Protein AF-A0A367ILS9-F1 (afdb_monomer_lite)

Organism: Rhizopus azygosporus (NCBI:txid86630)

InterPro domains:
  IPR006594 LIS1 homology motif [PF08513] (44-67)
  IPR006594 LIS1 homology motif [PS50896] (44-73)
  IPR006594 LIS1 homology motif [SM00667] (41-73)
  IPR006595 CTLH, C-terminal LisH motif [PS50897] (87-145)
  IPR024964 CTLH/CRA C-terminal to LisH motif domain [PF10607] (88-177)
  IPR050618 Ubiquitination and Signaling Pathway Regulator [PTHR12864] (4-155)

Radius of gyration: 37.74 Å; chains: 1; bounding box: 87×68×104 Å

pLDDT: mean 70.71, std 21.6, range [27.19, 96.25]

Sequence (226 aa):
ITTNFGHEPFMFDIEQYIKDQKVLSIQQMTSRQSIDRTPYTEYDLNQLVLSYLIHHGYTKTAFAFVKNTKSISDTDQEDTVTVRGTGMEQRTAIRSAIIRGDIDDAIRLIQQHFPKLLDQGERGKSVQLMLKCGKFVEMMREYCEHTHKKNGKSPFECNEFGELPKPSKQKRRLSYAEIASSINQKKDVNLEGSKHTKHEHSETQAHMMDIDEKSEKDVSAESLER

Secondary structure (DSSP, 8-state):
----SSSS-----HHHHHHHHHHHHHHHHHHHT--------HHHHHHHHHHHHHHTT-HHHHHHHHHHHHTT----SHHHHHHHHSSHHHHHHHHHHHHHT-HHHHHHHHHHH-HHHHHSHHHHHHHHHHHHHHHHHHHHHHHHHHHHHH-SS-SS----S----------PPPPHHHHHHHHHHTTS-------------------PPP----------------

Structure (mmCIF, N/CA/C/O backbone):
data_AF-A0A367ILS9-F1
#
_entry.id   AF-A0A367ILS9-F1
#
loop_
_atom_site.group_PDB
_atom_site.id
_atom_site.type_symbol
_atom_site.label_atom_id
_atom_site.label_alt_id
_atom_site.label_comp_id
_atom_site.label_asym_id
_atom_site.label_entity_id
_atom_site.label_seq_id
_atom_site.pdbx_PDB_ins_code
_atom_site.Cartn_x
_atom_site.Cartn_y
_atom_site.Cartn_z
_atom_site.occupancy
_atom_site.B_iso_or_equiv
_atom_site.auth_seq_id
_atom_site.auth_comp_id
_atom_site.auth_asym_id
_atom_site.auth_atom_id
_atom_site.pdbx_PDB_model_num
ATOM 1 N N . ILE A 1 1 ? 29.229 15.242 -72.464 1.00 54.22 1 ILE A N 1
ATOM 2 C CA . ILE A 1 1 ? 27.988 15.655 -71.766 1.00 54.22 1 ILE A CA 1
ATOM 3 C C . ILE A 1 1 ? 27.144 16.395 -72.789 1.00 54.22 1 ILE A C 1
ATOM 5 O O . ILE A 1 1 ? 27.566 17.447 -73.250 1.00 54.22 1 ILE A O 1
ATOM 9 N N . THR A 1 2 ? 26.044 15.799 -73.236 1.00 68.31 2 THR A N 1
ATOM 10 C CA . THR A 1 2 ? 25.084 16.424 -74.156 1.00 68.31 2 THR A CA 1
ATOM 11 C C . THR A 1 2 ? 23.936 16.978 -73.321 1.00 68.31 2 THR A C 1
ATOM 13 O O . THR A 1 2 ? 23.261 16.214 -72.636 1.00 68.31 2 THR A O 1
ATOM 16 N N . THR A 1 3 ? 23.741 18.294 -73.335 1.00 65.12 3 THR A N 1
ATOM 17 C CA . THR A 1 3 ? 22.713 18.965 -72.527 1.00 65.12 3 THR A CA 1
ATOM 18 C C . THR A 1 3 ? 21.577 19.420 -73.439 1.00 65.12 3 THR A C 1
ATOM 20 O O . THR A 1 3 ? 21.813 20.153 -74.398 1.00 65.12 3 THR A O 1
ATOM 23 N N . ASN A 1 4 ? 20.348 18.983 -73.158 1.00 72.88 4 ASN A N 1
ATOM 24 C CA . ASN A 1 4 ? 19.156 19.404 -73.894 1.00 72.88 4 ASN A CA 1
ATOM 25 C C . ASN A 1 4 ? 18.721 20.812 -73.428 1.00 72.88 4 ASN A C 1
ATOM 27 O O . ASN A 1 4 ? 18.192 20.957 -72.329 1.00 72.88 4 ASN A O 1
ATOM 31 N N . PHE A 1 5 ? 18.937 21.842 -74.258 1.00 76.00 5 PHE A N 1
ATOM 32 C CA . PHE A 1 5 ? 18.489 23.233 -74.033 1.00 76.00 5 PHE A CA 1
ATOM 33 C C . PHE A 1 5 ? 17.092 23.518 -74.624 1.00 76.00 5 PHE A C 1
ATOM 35 O O . PHE A 1 5 ? 16.811 24.629 -75.070 1.00 76.00 5 PHE A O 1
ATOM 42 N N . GLY A 1 6 ? 16.213 22.513 -74.658 1.00 71.44 6 GLY A N 1
ATOM 43 C CA . GLY A 1 6 ? 14.855 22.643 -75.199 1.00 71.44 6 GLY A CA 1
ATOM 44 C C . GLY A 1 6 ? 14.727 22.304 -76.687 1.00 71.44 6 GLY A C 1
ATOM 45 O O . GLY A 1 6 ? 13.754 22.713 -77.314 1.00 71.44 6 GLY A O 1
ATOM 46 N N . HIS A 1 7 ? 15.684 21.560 -77.256 1.00 75.62 7 HIS A N 1
ATOM 47 C CA . HIS A 1 7 ? 15.545 20.992 -78.604 1.00 75.62 7 HIS A CA 1
ATOM 48 C C . HIS A 1 7 ? 14.626 19.763 -78.631 1.00 75.62 7 HIS A C 1
ATOM 50 O O . HIS A 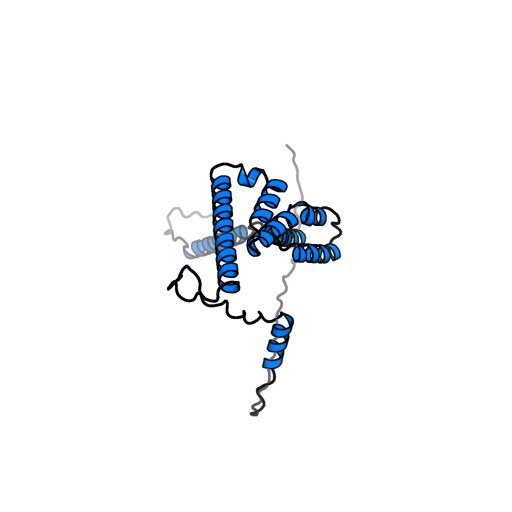1 7 ? 13.967 19.529 -79.640 1.00 75.62 7 HIS A O 1
ATOM 56 N N . GLU A 1 8 ? 14.534 19.020 -77.527 1.00 76.19 8 GLU A N 1
ATOM 57 C CA . GLU A 1 8 ? 13.576 17.924 -77.356 1.00 76.19 8 GLU A CA 1
ATOM 58 C C . GLU A 1 8 ? 12.610 18.232 -76.203 1.00 76.19 8 GLU A C 1
ATOM 60 O O . GLU A 1 8 ? 13.037 18.834 -75.206 1.00 76.19 8 GLU A O 1
ATOM 65 N N . PRO A 1 9 ? 11.325 17.835 -76.306 1.00 78.69 9 PRO A N 1
ATOM 66 C CA . PRO A 1 9 ? 10.338 18.092 -75.266 1.00 78.69 9 PRO A CA 1
ATOM 67 C C . PRO A 1 9 ? 10.754 17.423 -73.954 1.00 78.69 9 PRO A C 1
ATOM 69 O O . PRO A 1 9 ? 11.074 16.237 -73.910 1.00 78.69 9 PRO A O 1
ATOM 72 N N . PHE A 1 10 ? 10.736 18.193 -72.867 1.00 79.12 10 PHE A N 1
ATOM 73 C CA . PHE A 1 10 ? 11.013 17.667 -71.537 1.00 79.12 10 PHE A CA 1
ATOM 74 C C . PHE A 1 10 ? 9.899 16.703 -71.115 1.00 79.12 10 PHE A C 1
ATOM 76 O O . PHE A 1 10 ? 8.740 17.098 -70.990 1.00 79.12 10 PHE A O 1
ATOM 83 N N . MET A 1 11 ? 10.268 15.449 -70.863 1.00 81.25 11 MET A N 1
ATOM 84 C CA . MET A 1 11 ? 9.386 14.438 -70.293 1.00 81.25 11 MET A CA 1
ATOM 85 C C . MET A 1 11 ? 9.940 14.026 -68.933 1.00 81.25 11 MET A C 1
ATOM 87 O O . MET A 1 11 ? 11.029 13.464 -68.840 1.00 81.25 11 MET A O 1
ATOM 91 N N . PHE A 1 12 ? 9.200 14.343 -67.873 1.00 82.88 12 PHE A N 1
ATOM 92 C CA . PHE A 1 12 ? 9.571 13.945 -66.521 1.00 82.88 12 PHE A CA 1
ATOM 93 C C . PHE A 1 12 ? 9.228 12.471 -66.300 1.00 82.88 12 PHE A C 1
ATOM 95 O O . PHE A 1 12 ? 8.087 12.062 -66.521 1.00 82.88 12 PHE A O 1
ATOM 102 N N . ASP A 1 13 ? 10.199 11.689 -65.832 1.00 86.81 13 ASP A N 1
ATOM 103 C CA . ASP A 1 13 ? 9.980 10.291 -65.472 1.00 86.81 13 ASP A CA 1
ATOM 104 C C . ASP A 1 13 ? 9.295 10.199 -64.098 1.00 86.81 13 ASP A C 1
ATOM 106 O O . ASP A 1 13 ? 9.921 10.081 -63.039 1.00 86.81 13 ASP A O 1
ATOM 110 N N . ILE A 1 14 ? 7.965 10.305 -64.127 1.00 91.69 14 ILE A N 1
ATOM 111 C CA . ILE A 1 14 ? 7.112 10.204 -62.938 1.00 91.69 14 ILE A CA 1
ATOM 112 C C . ILE A 1 14 ? 7.263 8.820 -62.290 1.00 91.69 14 ILE A C 1
ATOM 114 O O . ILE A 1 14 ? 7.216 8.708 -61.064 1.00 91.69 14 ILE A O 1
ATOM 118 N N . GLU A 1 15 ? 7.458 7.765 -63.085 1.00 92.25 15 GLU A N 1
ATOM 119 C CA . GLU A 1 15 ? 7.567 6.399 -62.572 1.00 92.25 15 GLU A CA 1
ATOM 120 C C . GLU A 1 15 ? 8.836 6.221 -61.743 1.00 92.25 15 GLU A C 1
ATOM 122 O O . GLU A 1 15 ? 8.777 5.657 -60.644 1.00 92.25 15 GLU A O 1
ATOM 127 N N . GLN A 1 16 ? 9.963 6.738 -62.236 1.00 92.00 16 GLN A N 1
ATOM 128 C CA . GLN A 1 16 ? 11.227 6.728 -61.508 1.00 92.00 16 GLN A CA 1
ATOM 129 C C . GLN A 1 16 ? 11.139 7.573 -60.235 1.00 92.00 16 GLN A C 1
ATOM 131 O O . GLN A 1 16 ? 11.496 7.095 -59.160 1.00 92.00 16 GLN A O 1
ATOM 136 N N . TYR A 1 17 ? 10.551 8.771 -60.313 1.00 94.56 17 TYR A N 1
ATOM 137 C CA . TYR A 1 17 ? 10.350 9.615 -59.134 1.00 94.56 17 TYR A CA 1
ATOM 138 C C . TYR A 1 17 ? 9.517 8.916 -58.049 1.00 94.56 17 TYR A C 1
ATOM 140 O O . TYR A 1 17 ? 9.879 8.942 -56.874 1.00 94.56 17 TYR A O 1
ATOM 148 N N . ILE A 1 18 ? 8.426 8.234 -58.418 1.00 94.81 18 ILE A N 1
ATOM 149 C CA . ILE A 1 18 ? 7.595 7.487 -57.461 1.00 94.81 18 ILE A CA 1
ATOM 150 C C . ILE A 1 18 ? 8.376 6.324 -56.837 1.00 94.81 18 ILE A C 1
ATOM 152 O O . ILE A 1 18 ? 8.231 6.071 -55.638 1.00 94.81 18 ILE A O 1
ATOM 156 N N . LYS A 1 19 ? 9.187 5.602 -57.623 1.00 94.31 19 LYS A N 1
ATOM 157 C CA . LYS A 1 19 ? 10.042 4.519 -57.107 1.00 94.31 19 LYS A CA 1
ATOM 158 C C . LYS A 1 19 ? 11.034 5.061 -56.080 1.00 94.31 19 LYS A C 1
ATOM 160 O O . LYS A 1 19 ? 11.093 4.534 -54.970 1.00 94.31 19 LYS A O 1
ATOM 165 N N . ASP A 1 20 ? 11.709 6.158 -56.401 1.00 93.75 20 ASP A N 1
ATOM 166 C CA . ASP A 1 20 ? 12.689 6.784 -55.515 1.00 93.75 20 ASP A CA 1
ATOM 167 C C . ASP A 1 20 ? 12.025 7.310 -54.231 1.00 93.75 20 ASP A C 1
ATOM 169 O O . ASP A 1 20 ? 12.498 7.040 -53.127 1.00 93.75 20 ASP A O 1
ATOM 173 N N . GLN A 1 21 ? 10.860 7.966 -54.337 1.00 92.81 21 GLN A N 1
ATOM 174 C CA . GLN A 1 21 ? 10.099 8.429 -53.166 1.00 92.81 21 GLN A CA 1
ATOM 175 C C . GLN A 1 21 ? 9.628 7.276 -52.265 1.00 92.81 21 GLN A C 1
ATOM 177 O O . GLN A 1 21 ? 9.621 7.411 -51.037 1.00 92.81 21 GLN A O 1
ATOM 182 N N . LYS A 1 22 ? 9.264 6.123 -52.843 1.00 93.06 22 LYS A N 1
ATOM 183 C CA . LYS A 1 22 ? 8.916 4.918 -52.072 1.00 93.06 22 LYS A CA 1
ATOM 184 C C . LYS A 1 22 ? 10.125 4.356 -51.330 1.00 93.06 22 LYS A C 1
ATOM 186 O O . LYS A 1 22 ? 9.995 4.042 -50.150 1.00 93.06 22 LYS A O 1
ATOM 191 N N . VAL A 1 23 ? 11.284 4.264 -51.986 1.00 93.12 23 VAL A N 1
ATOM 192 C CA . VAL A 1 23 ? 12.531 3.796 -51.356 1.00 93.12 23 VAL A CA 1
ATOM 193 C C . VAL A 1 23 ? 12.915 4.706 -50.192 1.00 93.12 23 VAL A C 1
ATOM 195 O O . VAL A 1 23 ? 13.149 4.214 -49.090 1.00 93.12 23 VAL A O 1
ATOM 198 N N . LEU A 1 24 ? 12.879 6.025 -50.396 1.00 91.88 24 LEU A N 1
ATOM 199 C CA . LEU A 1 24 ? 13.156 7.004 -49.341 1.00 91.88 24 LEU A CA 1
ATOM 200 C C . LEU A 1 24 ? 12.172 6.882 -48.171 1.00 91.88 24 LEU A C 1
ATOM 202 O O . LEU A 1 24 ? 12.585 6.906 -47.013 1.00 91.88 24 LEU A O 1
ATOM 206 N N . SER A 1 25 ? 10.882 6.691 -48.459 1.00 85.94 25 SER A N 1
ATOM 207 C CA . SER A 1 25 ? 9.857 6.505 -47.425 1.00 85.94 25 SER A CA 1
ATOM 208 C C . SER A 1 25 ? 10.085 5.225 -46.620 1.00 85.94 25 SER A C 1
ATOM 210 O O . SER A 1 25 ? 10.020 5.254 -45.393 1.00 85.94 25 SER A O 1
ATOM 212 N N . ILE A 1 26 ? 10.396 4.107 -47.285 1.00 87.19 26 ILE A N 1
ATOM 213 C CA . ILE A 1 26 ? 10.716 2.834 -46.623 1.00 87.19 26 ILE A CA 1
ATOM 214 C C . ILE A 1 26 ? 11.977 2.989 -45.767 1.00 87.19 26 ILE A C 1
ATOM 216 O O . ILE A 1 26 ? 11.976 2.598 -44.604 1.00 87.19 26 ILE A O 1
ATOM 220 N N . GLN A 1 27 ? 13.025 3.623 -46.292 1.00 87.62 27 GLN A N 1
ATOM 221 C CA . GLN A 1 27 ? 14.269 3.863 -45.562 1.00 87.62 27 GLN A CA 1
ATOM 222 C C . GLN A 1 27 ? 14.052 4.742 -44.321 1.00 87.62 27 GLN A C 1
ATOM 224 O O . GLN A 1 27 ? 14.615 4.457 -43.266 1.00 87.62 27 GLN A O 1
ATOM 229 N N . GLN A 1 28 ? 13.204 5.772 -44.415 1.00 84.12 28 GLN A N 1
ATOM 230 C CA . GLN A 1 28 ? 12.814 6.612 -43.277 1.00 84.12 28 GLN A CA 1
ATOM 231 C C . GLN A 1 28 ? 11.967 5.863 -42.241 1.00 84.12 28 GLN A C 1
ATOM 233 O O . GLN A 1 28 ? 12.096 6.115 -41.043 1.00 84.12 28 GLN A O 1
ATOM 238 N N . MET A 1 29 ? 11.093 4.950 -42.672 1.00 77.50 29 MET A N 1
ATOM 239 C CA . MET A 1 29 ? 10.325 4.107 -41.752 1.00 77.50 29 MET A CA 1
ATOM 240 C C . MET A 1 29 ? 11.239 3.124 -41.019 1.00 77.50 29 MET A C 1
ATOM 242 O O . MET A 1 29 ? 11.143 3.008 -39.799 1.00 77.50 29 MET A O 1
ATOM 246 N N . THR A 1 30 ? 12.162 2.475 -41.730 1.00 76.75 30 THR A N 1
ATOM 247 C CA . THR A 1 30 ? 13.114 1.521 -41.144 1.00 76.75 30 THR A CA 1
ATOM 248 C C . THR A 1 30 ? 14.115 2.211 -40.216 1.00 76.75 30 THR A C 1
ATOM 250 O O . THR A 1 30 ? 14.401 1.693 -39.141 1.00 76.75 30 THR A O 1
ATOM 253 N N . SER A 1 31 ? 14.600 3.410 -40.557 1.00 72.38 31 SER A N 1
ATOM 254 C CA . SER A 1 31 ? 15.520 4.160 -39.687 1.00 72.38 31 SER A CA 1
ATOM 255 C C . SER A 1 31 ? 14.852 4.678 -38.411 1.00 72.38 31 SER A C 1
ATOM 257 O O . SER A 1 31 ? 15.502 4.787 -37.376 1.00 72.38 31 SER A O 1
ATOM 259 N N . ARG A 1 32 ? 13.541 4.949 -38.444 1.00 62.31 32 ARG A N 1
ATOM 260 C CA . ARG A 1 32 ? 12.757 5.340 -37.261 1.00 62.31 32 ARG A CA 1
ATOM 261 C C . ARG A 1 32 ? 12.371 4.173 -36.354 1.00 62.31 32 ARG A C 1
ATOM 263 O O . ARG A 1 32 ? 11.931 4.414 -35.233 1.00 62.31 32 ARG A O 1
ATOM 270 N N . GLN A 1 33 ? 12.512 2.924 -36.805 1.00 57.94 33 GLN A N 1
ATOM 271 C CA . GLN A 1 33 ? 12.154 1.749 -36.003 1.00 57.94 33 GLN A CA 1
ATOM 272 C C . GLN A 1 33 ? 13.162 1.416 -34.896 1.00 57.94 33 GLN A C 1
ATOM 274 O O . GLN A 1 33 ? 12.850 0.592 -34.038 1.00 57.94 33 GLN A O 1
ATOM 279 N N . SER A 1 34 ? 14.292 2.120 -34.809 1.00 55.56 34 SER A N 1
ATOM 280 C CA . SER A 1 34 ? 15.089 2.170 -33.583 1.00 55.56 34 SER A CA 1
ATOM 281 C C . SER A 1 34 ? 14.529 3.221 -32.615 1.00 55.56 34 SER A C 1
ATOM 283 O O . SER A 1 34 ? 15.239 4.126 -32.178 1.00 55.56 34 SER A O 1
ATOM 285 N N . ILE A 1 35 ? 13.240 3.130 -32.265 1.00 57.66 35 ILE A N 1
ATOM 286 C CA . ILE A 1 35 ? 12.832 3.627 -30.948 1.00 57.66 35 ILE A CA 1
ATOM 287 C C . ILE A 1 35 ? 13.540 2.694 -29.986 1.00 57.66 35 ILE A C 1
ATOM 289 O O . ILE A 1 35 ? 13.123 1.548 -29.866 1.00 57.66 35 ILE A O 1
ATOM 293 N N . ASP A 1 36 ? 14.648 3.184 -29.444 1.00 56.38 36 ASP A N 1
ATOM 294 C CA . ASP A 1 36 ? 15.399 2.743 -28.275 1.00 56.38 36 ASP A CA 1
ATOM 295 C C . ASP A 1 36 ? 14.681 1.652 -27.458 1.00 56.38 36 ASP A C 1
ATOM 297 O O . ASP A 1 36 ? 14.107 1.886 -26.395 1.00 56.38 36 ASP A O 1
ATOM 301 N N . ARG A 1 37 ? 14.649 0.428 -27.995 1.00 59.38 37 ARG A N 1
ATOM 302 C CA . ARG A 1 37 ? 14.262 -0.759 -27.248 1.00 59.38 37 ARG A CA 1
ATOM 303 C C . ARG A 1 37 ? 15.522 -1.143 -26.516 1.00 59.38 37 ARG A C 1
ATOM 305 O O . ARG A 1 37 ? 16.195 -2.090 -26.914 1.00 59.38 37 ARG A O 1
ATOM 312 N N . THR A 1 38 ? 15.863 -0.383 -25.481 1.00 62.16 38 THR A N 1
ATOM 313 C CA . THR A 1 38 ? 16.707 -0.941 -24.437 1.00 62.16 38 THR A CA 1
ATOM 314 C C . THR A 1 38 ? 16.008 -2.238 -24.021 1.00 62.16 38 THR A C 1
ATOM 316 O O . THR A 1 38 ? 14.826 -2.211 -23.657 1.00 62.16 38 THR A O 1
ATOM 319 N N . PRO A 1 39 ? 16.626 -3.413 -24.225 1.00 77.12 39 PRO A N 1
ATOM 320 C CA . PRO A 1 39 ? 16.012 -4.639 -23.763 1.00 77.12 39 PRO A CA 1
ATOM 321 C C . PRO A 1 39 ? 15.987 -4.514 -22.244 1.00 77.12 39 PRO A C 1
ATOM 323 O O . PRO A 1 39 ? 17.044 -4.535 -21.616 1.00 77.12 39 PRO A O 1
ATOM 326 N N . TYR A 1 40 ? 14.798 -4.292 -21.672 1.00 79.75 40 TYR A N 1
ATOM 327 C CA . TYR A 1 40 ? 14.623 -4.319 -20.225 1.00 79.75 40 TYR A CA 1
ATOM 328 C C . TYR A 1 40 ? 15.303 -5.574 -19.709 1.00 79.75 40 TYR A C 1
ATOM 330 O O . TYR A 1 40 ? 15.053 -6.679 -20.207 1.00 79.75 40 TYR A O 1
ATOM 338 N N . THR A 1 41 ? 16.196 -5.389 -18.750 1.00 84.44 41 THR A N 1
ATOM 339 C CA . THR A 1 41 ? 16.859 -6.524 -18.134 1.00 84.44 41 THR A CA 1
ATOM 340 C C . THR A 1 41 ? 15.824 -7.312 -17.335 1.00 84.44 41 THR A C 1
ATOM 342 O O . THR A 1 41 ? 14.788 -6.783 -16.917 1.00 84.44 41 THR A O 1
ATOM 345 N N . GLU A 1 42 ? 16.092 -8.593 -17.094 1.00 84.25 42 GLU A N 1
ATOM 346 C CA . GLU A 1 42 ? 15.259 -9.391 -16.189 1.00 84.25 42 GLU A CA 1
ATOM 347 C C . GLU A 1 42 ? 15.138 -8.706 -14.815 1.00 84.25 42 GLU A C 1
ATOM 349 O O . GLU A 1 42 ? 14.075 -8.719 -14.197 1.00 84.25 42 GLU A O 1
ATOM 354 N N . TYR A 1 43 ? 16.199 -8.014 -14.388 1.00 84.62 43 TYR A N 1
ATOM 355 C CA . TYR A 1 43 ? 16.221 -7.193 -13.185 1.00 84.62 43 TYR A CA 1
ATOM 356 C C . TYR A 1 43 ? 15.201 -6.045 -13.228 1.00 84.62 43 TYR A C 1
ATOM 358 O O . TYR A 1 43 ? 14.439 -5.892 -12.277 1.00 84.62 43 TYR A O 1
ATOM 366 N N . ASP A 1 44 ? 15.107 -5.292 -14.329 1.00 86.44 44 ASP A N 1
ATOM 367 C CA . ASP A 1 44 ? 14.150 -4.180 -14.458 1.00 86.44 44 ASP A CA 1
ATOM 368 C C . ASP A 1 44 ? 12.698 -4.663 -14.352 1.00 86.44 44 ASP A C 1
ATOM 370 O O . ASP A 1 44 ? 11.859 -4.045 -13.688 1.00 86.44 44 ASP A O 1
ATOM 374 N N . LEU A 1 45 ? 12.401 -5.804 -14.978 1.00 89.38 45 LEU A N 1
ATOM 375 C CA . LEU A 1 45 ? 11.081 -6.430 -14.909 1.00 89.38 45 LEU A CA 1
ATOM 376 C C . LEU A 1 45 ? 10.789 -6.965 -13.504 1.00 89.38 45 LEU A C 1
ATOM 378 O O . LEU A 1 45 ? 9.697 -6.744 -12.974 1.00 89.38 45 LEU A O 1
ATOM 382 N N . ASN A 1 46 ? 11.766 -7.623 -12.878 1.00 90.00 46 ASN A N 1
ATOM 383 C CA . ASN A 1 46 ? 11.645 -8.115 -11.510 1.00 90.00 46 ASN A CA 1
ATOM 384 C C . ASN A 1 46 ? 11.419 -6.960 -10.529 1.00 90.00 46 ASN A C 1
ATOM 386 O O . ASN A 1 46 ? 10.537 -7.050 -9.673 1.00 90.00 46 ASN A O 1
ATOM 390 N N . GLN A 1 47 ? 12.122 -5.842 -10.705 1.00 89.00 47 GLN A N 1
ATOM 391 C CA . GLN A 1 47 ? 11.968 -4.667 -9.858 1.00 89.00 47 GLN A CA 1
ATOM 392 C C . GLN A 1 47 ? 10.615 -3.984 -10.048 1.00 89.00 47 GLN A C 1
ATOM 394 O O . GLN A 1 47 ? 9.986 -3.556 -9.076 1.00 89.00 47 GLN A O 1
ATOM 399 N N . LEU A 1 48 ? 10.108 -3.938 -11.282 1.00 90.94 48 LEU A N 1
ATOM 400 C CA . LEU A 1 48 ? 8.763 -3.447 -11.568 1.00 90.94 48 LEU A CA 1
ATOM 401 C C . LEU A 1 48 ? 7.693 -4.290 -10.859 1.00 90.94 48 LEU A C 1
ATOM 403 O O . LEU A 1 48 ? 6.809 -3.747 -10.187 1.00 90.94 48 LEU A O 1
ATOM 407 N N . VAL A 1 49 ? 7.784 -5.618 -10.975 1.00 92.88 49 VAL A N 1
ATOM 408 C CA . VAL A 1 49 ? 6.860 -6.550 -10.311 1.00 92.88 49 VAL A CA 1
ATOM 409 C C . VAL A 1 49 ? 6.964 -6.420 -8.793 1.00 92.88 49 VAL A C 1
ATOM 411 O O . VAL A 1 49 ? 5.940 -6.349 -8.108 1.00 92.88 49 VAL A O 1
ATOM 414 N N . LEU A 1 50 ? 8.180 -6.331 -8.254 1.00 90.12 50 LEU A N 1
ATOM 415 C CA . LEU A 1 50 ? 8.408 -6.177 -6.822 1.00 90.12 50 LEU A CA 1
ATOM 416 C C . LEU A 1 50 ? 7.808 -4.871 -6.290 1.00 90.12 50 LEU A C 1
ATOM 418 O O . LEU A 1 50 ? 7.072 -4.896 -5.301 1.00 90.12 50 LEU A O 1
ATOM 422 N N . SER A 1 51 ? 8.048 -3.753 -6.977 1.00 88.56 51 SER A N 1
ATOM 423 C CA . SER A 1 51 ? 7.480 -2.445 -6.639 1.00 88.56 51 SER A CA 1
ATOM 424 C C . SER A 1 51 ? 5.952 -2.484 -6.609 1.00 88.56 51 SER A C 1
ATOM 426 O O . SER A 1 51 ? 5.338 -1.987 -5.664 1.00 88.56 51 SER A O 1
ATOM 428 N N . TYR A 1 52 ? 5.323 -3.162 -7.573 1.00 92.75 52 TYR A N 1
ATOM 429 C CA . TYR A 1 52 ? 3.876 -3.371 -7.580 1.00 92.75 52 TYR A CA 1
ATOM 430 C C . TYR A 1 52 ? 3.396 -4.187 -6.368 1.00 92.75 52 TYR A C 1
ATOM 432 O O . TYR A 1 52 ? 2.455 -3.786 -5.674 1.00 92.75 52 TYR A O 1
ATOM 440 N N . LEU A 1 53 ? 4.041 -5.327 -6.089 1.00 91.62 53 LEU A N 1
ATOM 441 C CA . LEU A 1 53 ? 3.664 -6.202 -4.974 1.00 91.62 53 LEU A CA 1
ATOM 442 C C . LEU A 1 53 ? 3.787 -5.485 -3.630 1.00 91.62 53 LEU A C 1
ATOM 444 O O . LEU A 1 53 ? 2.892 -5.603 -2.788 1.00 91.62 53 LEU A O 1
ATOM 448 N N . ILE A 1 54 ? 4.863 -4.715 -3.456 1.00 87.94 54 ILE A N 1
ATOM 449 C CA . ILE A 1 54 ? 5.049 -3.846 -2.301 1.00 87.94 54 ILE A CA 1
ATOM 450 C C . ILE A 1 54 ? 3.941 -2.799 -2.308 1.00 87.94 54 ILE A C 1
ATOM 452 O O . ILE A 1 54 ? 3.124 -2.807 -1.408 1.00 87.94 54 ILE A O 1
ATOM 456 N N . HIS A 1 55 ? 3.790 -1.963 -3.331 1.00 86.31 55 HIS A N 1
ATOM 457 C CA . HIS A 1 55 ? 2.805 -0.875 -3.336 1.00 86.31 55 HIS A CA 1
ATOM 458 C C . HIS A 1 55 ? 1.381 -1.307 -2.916 1.00 86.31 55 HIS A C 1
ATOM 460 O O . HIS A 1 55 ? 0.721 -0.609 -2.141 1.00 86.31 55 HIS A O 1
ATOM 466 N N . HIS A 1 56 ? 0.931 -2.488 -3.353 1.00 86.38 56 HIS A N 1
ATOM 467 C CA . HIS A 1 56 ? -0.399 -3.024 -3.043 1.00 86.38 56 HIS A CA 1
ATOM 468 C C . HIS A 1 56 ? -0.516 -3.805 -1.722 1.00 86.38 56 HIS A C 1
ATOM 470 O O . HIS A 1 56 ? -1.621 -4.202 -1.345 1.00 86.38 56 HIS A O 1
ATOM 476 N N . GLY A 1 57 ? 0.578 -4.001 -0.986 1.00 84.56 57 GLY A N 1
ATOM 477 C CA . GLY A 1 57 ? 0.569 -4.706 0.298 1.00 84.56 57 GLY A CA 1
ATOM 478 C C . GLY A 1 57 ? 0.575 -6.230 0.173 1.00 84.56 57 GLY A C 1
ATOM 479 O O . GLY A 1 57 ? 0.232 -6.928 1.127 1.00 84.56 57 GLY A O 1
ATOM 480 N N . TYR A 1 58 ? 0.986 -6.775 -0.975 1.00 89.56 58 TYR A N 1
ATOM 481 C CA . TYR A 1 58 ? 1.164 -8.215 -1.177 1.00 89.56 58 TYR A CA 1
ATOM 482 C C . TYR A 1 58 ? 2.486 -8.701 -0.567 1.00 89.56 58 TYR A C 1
ATOM 484 O O . TYR A 1 58 ? 3.304 -9.324 -1.236 1.00 89.56 58 TYR A O 1
ATOM 492 N N . THR A 1 59 ? 2.697 -8.439 0.724 1.00 85.38 59 THR A N 1
ATOM 493 C CA . THR A 1 59 ? 3.976 -8.644 1.432 1.00 85.38 59 THR A CA 1
ATOM 494 C C . THR A 1 59 ? 4.484 -10.080 1.375 1.00 85.38 59 THR A C 1
ATOM 496 O O . THR A 1 59 ? 5.657 -10.314 1.101 1.00 85.38 59 THR A O 1
ATOM 499 N N . LYS A 1 60 ? 3.598 -11.061 1.583 1.00 88.00 60 LYS A N 1
ATOM 500 C CA . LYS A 1 60 ? 3.951 -12.488 1.516 1.00 88.00 60 LYS A CA 1
ATOM 501 C C . LYS A 1 60 ? 4.415 -12.885 0.117 1.00 88.00 60 LYS A C 1
ATOM 503 O O . LYS A 1 60 ? 5.401 -13.603 -0.020 1.00 88.00 60 LYS A O 1
ATOM 508 N N . THR A 1 61 ? 3.715 -12.398 -0.906 1.00 92.19 61 THR A N 1
ATOM 509 C CA . THR A 1 61 ? 4.054 -12.650 -2.309 1.00 92.19 61 THR A CA 1
ATOM 510 C C . THR A 1 61 ? 5.341 -11.933 -2.688 1.00 92.19 61 THR A C 1
ATOM 512 O O . THR A 1 61 ? 6.191 -12.556 -3.301 1.00 92.19 61 THR A O 1
ATOM 515 N N . ALA A 1 62 ? 5.530 -10.678 -2.269 1.00 88.88 62 ALA A N 1
ATOM 516 C CA . ALA A 1 62 ? 6.768 -9.927 -2.470 1.00 88.88 62 ALA A CA 1
ATOM 517 C C . ALA A 1 62 ? 7.967 -10.655 -1.847 1.00 88.88 62 ALA A C 1
ATOM 519 O O . ALA A 1 62 ? 8.993 -10.818 -2.494 1.00 88.88 62 ALA A O 1
ATOM 520 N N . PHE A 1 63 ? 7.822 -11.173 -0.624 1.00 86.94 63 PHE A N 1
ATOM 521 C CA . PHE A 1 63 ? 8.878 -11.937 0.039 1.00 86.94 63 PHE A CA 1
ATOM 522 C C . PHE A 1 63 ? 9.198 -13.249 -0.688 1.00 86.94 63 PHE A C 1
ATOM 524 O O . PHE A 1 63 ? 10.365 -13.580 -0.890 1.00 86.94 63 PHE A O 1
ATOM 531 N N . ALA A 1 64 ? 8.170 -13.992 -1.107 1.00 90.38 64 ALA A N 1
ATOM 532 C CA . ALA A 1 64 ? 8.353 -15.209 -1.896 1.00 90.38 64 ALA A CA 1
ATOM 533 C C . ALA A 1 64 ? 8.977 -14.915 -3.271 1.00 90.38 64 ALA A C 1
ATOM 535 O O . ALA A 1 64 ? 9.826 -15.676 -3.727 1.00 90.38 64 ALA A O 1
ATOM 536 N N . PHE A 1 65 ? 8.592 -13.801 -3.895 1.00 89.94 65 PHE A N 1
ATOM 537 C CA . PHE A 1 65 ? 9.107 -13.336 -5.178 1.00 89.94 65 PHE A CA 1
ATOM 538 C C . PHE A 1 65 ? 10.589 -12.981 -5.079 1.00 89.94 65 PHE A C 1
ATOM 540 O O . PHE A 1 65 ? 11.387 -13.561 -5.803 1.00 89.94 65 PHE A O 1
ATOM 547 N N . VAL A 1 66 ? 10.971 -12.151 -4.103 1.00 87.56 66 VAL A N 1
ATOM 548 C CA . VAL A 1 66 ? 12.375 -11.813 -3.825 1.00 87.56 66 VAL A CA 1
ATOM 549 C C . VAL A 1 66 ? 13.197 -13.065 -3.533 1.00 87.56 66 VAL A C 1
ATOM 551 O O . VAL A 1 66 ? 14.308 -13.199 -4.021 1.00 87.56 66 VAL A O 1
ATOM 554 N N . LYS A 1 67 ? 12.666 -14.029 -2.771 1.00 86.25 67 LYS A N 1
ATOM 555 C CA . LYS A 1 67 ? 13.368 -15.300 -2.533 1.00 86.25 67 LYS A CA 1
ATOM 556 C C . LYS A 1 67 ? 13.615 -16.081 -3.832 1.00 86.25 67 LYS A C 1
ATOM 558 O O . LYS A 1 67 ? 14.651 -16.725 -3.955 1.00 86.25 67 LYS A O 1
ATOM 563 N N . ASN A 1 68 ? 12.670 -16.043 -4.769 1.00 85.81 68 ASN A N 1
ATOM 564 C CA . ASN A 1 68 ? 12.784 -16.728 -6.053 1.00 85.81 68 ASN A CA 1
ATOM 565 C C . ASN A 1 68 ? 13.775 -16.024 -6.994 1.00 85.81 68 ASN A C 1
ATOM 567 O O . ASN A 1 68 ? 14.601 -16.691 -7.605 1.00 85.81 68 ASN A O 1
ATOM 571 N N . THR A 1 69 ? 13.746 -14.689 -7.061 1.00 81.38 69 THR A N 1
ATOM 572 C CA . THR A 1 69 ? 14.674 -13.900 -7.892 1.00 81.38 69 THR A CA 1
ATOM 573 C C . THR A 1 69 ? 16.095 -13.898 -7.328 1.00 81.38 69 THR A C 1
ATOM 575 O O . THR A 1 69 ? 17.055 -13.966 -8.085 1.00 81.38 69 THR A O 1
ATOM 578 N N . LYS A 1 70 ? 16.259 -13.940 -6.000 1.00 69.44 70 LYS A N 1
ATOM 579 C CA . LYS A 1 70 ? 17.565 -14.116 -5.335 1.00 69.44 70 LYS A CA 1
ATOM 580 C C . LYS A 1 70 ? 18.244 -15.444 -5.645 1.00 69.44 70 LYS A C 1
ATOM 582 O O . LYS A 1 70 ? 19.460 -15.528 -5.602 1.00 69.44 70 LYS A O 1
ATOM 587 N N . SER A 1 71 ? 17.480 -16.485 -5.981 1.00 59.94 71 SER A N 1
ATOM 588 C CA . SER A 1 71 ? 18.067 -17.739 -6.466 1.00 59.94 71 SER A CA 1
ATOM 589 C C . SER A 1 71 ? 18.710 -17.592 -7.854 1.00 59.94 71 SER A C 1
ATOM 591 O O . SER A 1 71 ? 19.384 -18.520 -8.295 1.00 59.94 71 SER A O 1
ATOM 593 N N . ILE A 1 72 ? 18.456 -16.476 -8.547 1.00 56.38 72 ILE A N 1
ATOM 594 C CA . ILE A 1 72 ? 18.857 -16.204 -9.933 1.00 56.38 72 ILE A CA 1
ATOM 595 C C . ILE A 1 72 ? 19.900 -15.066 -9.991 1.00 56.38 72 ILE A C 1
ATOM 597 O O . ILE A 1 72 ? 20.730 -15.056 -10.896 1.00 56.38 72 ILE A O 1
ATOM 601 N N . SER A 1 73 ? 19.921 -14.146 -9.017 1.00 56.16 73 SER A N 1
ATOM 602 C CA . SER A 1 73 ? 20.840 -12.995 -8.980 1.00 56.16 73 SER A CA 1
ATOM 603 C C . SER A 1 73 ? 21.344 -12.670 -7.561 1.00 56.16 73 SER A C 1
ATOM 605 O O . SER A 1 73 ? 20.526 -12.475 -6.662 1.00 56.16 73 SER A O 1
ATOM 607 N N . ASP A 1 74 ? 22.667 -12.528 -7.398 1.00 55.81 74 ASP A N 1
ATOM 608 C CA . ASP A 1 74 ? 23.441 -12.245 -6.159 1.00 55.81 74 ASP A CA 1
ATOM 609 C C . ASP A 1 74 ? 23.231 -10.823 -5.557 1.00 55.81 74 ASP A C 1
ATOM 611 O O . ASP A 1 74 ? 24.135 -10.204 -4.993 1.00 55.81 74 ASP A O 1
ATOM 615 N N . THR A 1 75 ? 22.032 -10.244 -5.672 1.00 58.25 75 THR A N 1
ATOM 616 C CA . THR A 1 75 ? 21.717 -8.913 -5.115 1.00 58.25 75 THR A CA 1
ATOM 617 C C . THR A 1 75 ? 21.085 -9.066 -3.727 1.00 58.25 75 THR A C 1
ATOM 619 O O . THR A 1 75 ? 19.866 -9.110 -3.552 1.00 58.25 75 THR A O 1
ATOM 622 N N . ASP A 1 76 ? 21.927 -9.216 -2.704 1.00 55.88 76 ASP A N 1
ATOM 623 C CA . ASP A 1 76 ? 21.500 -9.805 -1.429 1.00 55.88 76 ASP A CA 1
ATOM 624 C C . ASP A 1 76 ? 20.760 -8.886 -0.445 1.00 55.88 76 ASP A C 1
ATOM 626 O O . ASP A 1 76 ? 19.957 -9.384 0.355 1.00 55.88 76 ASP A O 1
ATOM 630 N N . GLN A 1 77 ? 20.993 -7.569 -0.453 1.00 57.94 77 GLN A N 1
ATOM 631 C CA . GLN A 1 77 ? 20.615 -6.730 0.699 1.00 57.94 77 GLN A CA 1
ATOM 632 C C . GLN A 1 77 ? 19.519 -5.693 0.435 1.00 57.94 77 GLN A C 1
ATOM 634 O O . GLN A 1 77 ? 18.621 -5.558 1.272 1.00 57.94 77 GLN A O 1
ATOM 639 N N . GLU A 1 78 ? 19.526 -5.005 -0.705 1.00 62.53 78 GLU A N 1
ATOM 640 C CA . GLU A 1 78 ? 18.657 -3.839 -0.924 1.00 62.53 78 GLU A CA 1
ATOM 641 C C . GLU A 1 78 ? 17.166 -4.210 -1.025 1.00 62.53 78 GLU A C 1
ATOM 643 O O . GLU A 1 78 ? 16.320 -3.634 -0.332 1.00 62.53 78 GLU A O 1
ATOM 648 N N . ASP A 1 79 ? 16.831 -5.250 -1.791 1.00 62.84 79 ASP A N 1
ATOM 649 C CA . ASP A 1 79 ? 15.432 -5.611 -2.058 1.00 62.84 79 ASP A CA 1
ATOM 650 C C . ASP A 1 79 ? 14.711 -6.158 -0.820 1.00 62.84 79 ASP A C 1
ATOM 652 O O . ASP A 1 79 ? 13.549 -5.842 -0.551 1.00 62.84 79 ASP A O 1
ATOM 656 N N . THR A 1 80 ? 15.409 -6.936 0.010 1.00 62.06 80 THR A N 1
ATOM 657 C CA . THR A 1 80 ? 14.852 -7.454 1.272 1.00 62.06 80 THR A CA 1
ATOM 658 C C . THR A 1 80 ? 14.610 -6.364 2.308 1.00 62.06 80 THR A C 1
ATOM 660 O O . THR A 1 80 ? 13.620 -6.428 3.044 1.00 62.06 80 THR A O 1
ATOM 663 N N . VAL A 1 81 ? 15.498 -5.369 2.372 1.00 62.09 81 VAL A N 1
ATOM 664 C CA . VAL A 1 81 ? 15.338 -4.209 3.257 1.00 62.09 81 VAL A CA 1
ATOM 665 C C . VAL A 1 81 ? 14.165 -3.359 2.774 1.00 62.09 81 VAL A C 1
ATOM 667 O O . VAL A 1 81 ? 13.351 -2.937 3.591 1.00 62.09 81 VAL A O 1
ATOM 670 N N . THR A 1 82 ? 13.995 -3.202 1.461 1.00 66.75 82 THR A N 1
ATOM 671 C CA . THR A 1 82 ? 12.883 -2.452 0.857 1.00 66.75 82 THR A CA 1
ATOM 672 C C . THR A 1 82 ? 11.519 -3.093 1.147 1.00 66.75 82 THR A C 1
ATOM 674 O O . THR A 1 82 ? 10.571 -2.404 1.538 1.00 66.75 82 THR A O 1
ATOM 677 N N . VAL A 1 83 ? 11.407 -4.425 1.072 1.00 66.31 83 VAL A N 1
ATOM 678 C CA . VAL A 1 83 ? 10.160 -5.138 1.422 1.00 66.31 83 VAL A CA 1
ATOM 679 C C . VAL A 1 83 ? 9.780 -4.946 2.898 1.00 66.31 83 VAL A C 1
ATOM 681 O O . VAL A 1 83 ? 8.598 -4.791 3.207 1.00 66.31 83 VAL A O 1
ATOM 684 N N . ARG A 1 84 ? 10.754 -4.926 3.820 1.00 65.62 84 ARG A N 1
ATOM 685 C CA . ARG A 1 84 ? 10.496 -4.735 5.263 1.00 65.62 84 ARG A CA 1
ATOM 686 C C . ARG A 1 84 ? 10.372 -3.267 5.689 1.00 65.62 84 ARG A C 1
ATOM 688 O O . ARG A 1 84 ? 9.621 -2.966 6.610 1.00 65.62 84 ARG A O 1
ATOM 695 N N . GLY A 1 85 ? 11.086 -2.351 5.040 1.00 64.12 85 GLY A N 1
ATOM 696 C CA . GLY A 1 85 ? 11.219 -0.947 5.448 1.00 64.12 85 GLY A CA 1
ATOM 697 C C . GLY A 1 85 ? 10.073 -0.025 5.020 1.00 64.12 85 GLY A C 1
ATOM 698 O O . GLY A 1 85 ? 9.975 1.101 5.498 1.00 64.12 85 GLY A O 1
ATOM 699 N N . THR A 1 86 ? 9.169 -0.475 4.150 1.00 64.38 86 THR A N 1
ATOM 700 C CA . THR A 1 86 ? 8.156 0.380 3.492 1.00 64.38 86 THR A CA 1
ATOM 701 C C . THR A 1 86 ? 6.890 0.653 4.317 1.00 64.38 86 THR A C 1
ATOM 703 O O . THR A 1 86 ? 5.897 1.169 3.797 1.00 64.38 86 THR A O 1
ATOM 706 N N . GLY A 1 87 ? 6.883 0.331 5.614 1.00 76.44 87 GLY A N 1
ATOM 707 C CA . GLY A 1 87 ? 5.712 0.556 6.474 1.00 76.44 87 GLY A CA 1
ATOM 708 C C . GLY A 1 87 ? 4.503 -0.327 6.111 1.00 76.44 87 GLY A C 1
ATOM 709 O O . GLY A 1 87 ? 3.355 -0.012 6.441 1.00 76.44 87 GLY A O 1
ATOM 710 N N . MET A 1 88 ? 4.743 -1.405 5.359 1.00 80.88 88 MET A N 1
ATOM 711 C CA . MET A 1 88 ? 3.730 -2.307 4.804 1.00 80.88 88 MET A CA 1
ATOM 712 C C . MET A 1 88 ? 2.915 -3.027 5.871 1.00 80.88 88 MET A C 1
ATOM 714 O O . MET A 1 88 ? 1.689 -3.140 5.769 1.00 80.88 88 MET A O 1
ATOM 718 N N . GLU A 1 89 ? 3.605 -3.535 6.888 1.00 83.88 89 GLU A N 1
ATOM 719 C CA . GLU A 1 89 ? 2.997 -4.282 7.985 1.00 83.88 89 GLU A CA 1
ATOM 720 C C . GLU A 1 89 ? 2.026 -3.383 8.749 1.00 83.88 89 GLU A C 1
ATOM 722 O O . GLU A 1 89 ? 0.892 -3.778 9.012 1.00 83.88 89 GLU A O 1
ATOM 727 N N . GLN A 1 90 ? 2.419 -2.128 8.978 1.00 89.06 90 GLN A N 1
ATOM 728 C CA . GLN A 1 90 ? 1.602 -1.110 9.630 1.00 89.06 90 GLN A CA 1
ATOM 729 C C . GLN A 1 90 ? 0.357 -0.788 8.795 1.00 89.06 90 GLN A C 1
ATOM 731 O O . GLN A 1 90 ? -0.756 -0.808 9.319 1.00 89.06 90 GLN A O 1
ATOM 736 N N . ARG A 1 91 ? 0.504 -0.566 7.478 1.00 90.38 91 ARG A N 1
ATOM 737 C CA . ARG A 1 91 ? -0.640 -0.332 6.569 1.00 90.38 91 ARG A CA 1
ATOM 738 C C . ARG A 1 91 ? -1.612 -1.514 6.549 1.00 90.38 91 ARG A C 1
ATOM 740 O O . ARG A 1 91 ? -2.828 -1.320 6.559 1.00 90.38 91 ARG A O 1
ATOM 747 N N . THR A 1 92 ? -1.085 -2.736 6.547 1.00 89.25 92 THR A N 1
ATOM 748 C CA . THR A 1 92 ? -1.889 -3.968 6.539 1.00 89.25 92 THR A CA 1
ATOM 749 C C . THR A 1 92 ? -2.611 -4.175 7.869 1.00 89.25 92 THR A C 1
ATOM 751 O O . THR A 1 92 ? -3.785 -4.552 7.874 1.00 89.25 92 THR A O 1
ATOM 754 N N . ALA A 1 93 ? -1.947 -3.886 8.991 1.00 91.44 93 ALA A N 1
ATOM 755 C CA . ALA A 1 93 ? -2.541 -3.937 10.323 1.00 91.44 93 ALA A CA 1
ATOM 756 C C . ALA A 1 93 ? -3.703 -2.942 10.451 1.00 91.44 93 ALA A C 1
ATOM 758 O O . ALA A 1 93 ? -4.800 -3.344 10.838 1.00 91.44 93 ALA A O 1
ATOM 759 N N . ILE A 1 94 ? -3.502 -1.691 10.015 1.00 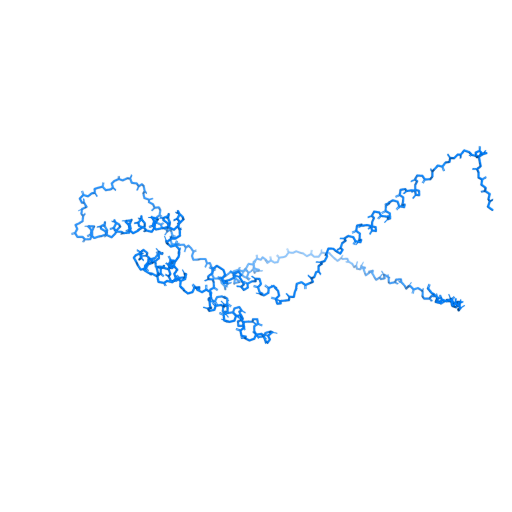94.31 94 ILE A N 1
ATOM 760 C CA . ILE A 1 94 ? -4.551 -0.659 9.978 1.00 94.31 94 ILE A CA 1
ATOM 761 C C . ILE A 1 94 ? -5.737 -1.129 9.130 1.00 94.31 94 ILE A C 1
ATOM 763 O O . ILE A 1 94 ? -6.875 -1.112 9.591 1.00 94.31 94 ILE A O 1
ATOM 767 N N . ARG A 1 95 ? -5.484 -1.608 7.903 1.00 92.94 95 ARG A N 1
ATOM 768 C CA . ARG A 1 95 ? -6.544 -2.109 7.014 1.00 92.94 95 ARG A CA 1
ATOM 769 C C . ARG A 1 95 ? -7.324 -3.257 7.653 1.00 92.94 95 ARG A C 1
ATOM 771 O O . ARG A 1 95 ? -8.544 -3.303 7.542 1.00 92.94 95 ARG A O 1
ATOM 778 N N . SER A 1 96 ? -6.624 -4.175 8.311 1.00 93.88 96 SER A N 1
ATOM 779 C CA . SER A 1 96 ? -7.245 -5.324 8.969 1.00 93.88 96 SER A CA 1
ATOM 780 C C . SER A 1 96 ? -8.126 -4.897 10.143 1.00 93.88 96 SER A C 1
ATOM 782 O O . SER A 1 96 ? -9.222 -5.428 10.276 1.00 93.88 96 SER A O 1
ATOM 784 N N . ALA A 1 97 ? -7.690 -3.924 10.951 1.00 95.81 97 ALA A N 1
ATOM 785 C CA . ALA A 1 97 ? -8.499 -3.359 12.033 1.00 95.81 97 ALA A CA 1
ATOM 786 C C . ALA A 1 97 ? -9.780 -2.697 11.497 1.00 95.81 97 ALA A C 1
ATOM 788 O O . ALA A 1 97 ? -10.868 -2.984 11.988 1.00 95.81 97 ALA A O 1
ATOM 789 N N . ILE A 1 98 ? -9.677 -1.919 10.411 1.00 95.56 98 ILE A N 1
ATOM 790 C CA . ILE A 1 98 ? -10.845 -1.299 9.760 1.00 95.56 98 ILE A CA 1
ATOM 791 C C . ILE A 1 98 ? -11.827 -2.362 9.249 1.00 95.56 98 ILE A C 1
ATOM 793 O O . ILE A 1 98 ? -13.024 -2.245 9.480 1.00 95.56 98 ILE A O 1
ATOM 797 N N . ILE A 1 99 ? -11.336 -3.414 8.583 1.00 94.38 99 ILE A N 1
ATOM 798 C CA . ILE A 1 99 ? -12.190 -4.488 8.042 1.00 94.38 99 ILE A CA 1
ATOM 799 C C . ILE A 1 99 ? -12.898 -5.273 9.154 1.00 94.38 99 ILE A C 1
ATOM 801 O O . ILE A 1 99 ? -14.017 -5.734 8.948 1.00 94.38 99 ILE A O 1
ATOM 805 N N . ARG A 1 100 ? -12.260 -5.445 10.318 1.00 93.88 100 ARG A N 1
ATOM 806 C CA . ARG A 1 100 ? -12.875 -6.118 11.472 1.00 93.88 100 ARG A CA 1
ATOM 807 C C . ARG A 1 100 ? -13.935 -5.271 12.182 1.00 93.88 100 ARG A C 1
ATOM 809 O O . ARG A 1 100 ? -14.708 -5.840 12.942 1.00 93.88 100 ARG A O 1
ATOM 816 N N . GLY A 1 101 ? -13.972 -3.961 11.935 1.00 93.69 101 GLY A N 1
ATOM 817 C CA . GLY A 1 101 ? -14.811 -3.014 12.676 1.00 93.69 101 GLY A CA 1
ATOM 818 C C . GLY A 1 101 ? -14.131 -2.428 13.921 1.00 93.69 101 GLY A C 1
ATOM 819 O O . GLY A 1 101 ? -14.729 -1.616 14.621 1.00 93.69 101 GLY A O 1
ATOM 820 N N . ASP A 1 102 ? -12.859 -2.755 14.172 1.00 95.38 102 ASP A N 1
ATOM 821 C CA . ASP A 1 102 ? -12.069 -2.238 15.298 1.00 95.38 102 ASP A CA 1
ATOM 822 C C . ASP A 1 102 ? -11.540 -0.823 14.985 1.00 95.38 102 ASP A C 1
ATOM 824 O O . ASP A 1 102 ? -10.335 -0.588 14.841 1.00 95.38 102 ASP A O 1
ATOM 828 N N . ILE A 1 103 ? -12.447 0.143 14.820 1.00 96.19 103 ILE A N 1
ATOM 829 C CA . ILE A 1 103 ? -12.093 1.481 14.319 1.00 96.19 103 ILE A CA 1
ATOM 830 C C . ILE A 1 103 ? -11.190 2.252 15.292 1.00 96.19 103 ILE A C 1
ATOM 832 O O . ILE A 1 103 ? -10.309 2.996 14.859 1.00 96.19 103 ILE A O 1
ATOM 836 N N . ASP A 1 104 ? -11.354 2.051 16.599 1.00 95.00 104 ASP A N 1
ATOM 837 C CA . ASP A 1 104 ? -10.498 2.686 17.606 1.00 95.00 104 ASP A CA 1
ATOM 838 C C . ASP A 1 104 ? -9.045 2.207 17.520 1.00 95.00 104 ASP A C 1
ATOM 840 O O . ASP A 1 104 ? -8.117 3.019 17.575 1.00 95.00 104 ASP A O 1
ATOM 844 N N . ASP A 1 105 ? -8.837 0.905 17.304 1.00 95.88 105 ASP A N 1
ATOM 845 C CA . ASP A 1 105 ? -7.498 0.350 17.115 1.00 95.88 105 ASP A CA 1
ATOM 846 C C . ASP A 1 105 ? -6.878 0.843 15.801 1.00 95.88 105 ASP A C 1
ATOM 848 O O . ASP A 1 105 ? -5.701 1.208 15.757 1.00 95.88 105 ASP A O 1
ATOM 852 N N . ALA A 1 106 ? -7.686 0.962 14.742 1.00 96.25 106 ALA A N 1
ATOM 853 C CA . ALA A 1 106 ? -7.246 1.554 13.485 1.00 96.25 106 ALA A CA 1
ATOM 854 C C . ALA A 1 106 ? -6.778 3.011 13.658 1.00 96.25 106 ALA A C 1
ATOM 856 O O . ALA A 1 106 ? -5.702 3.362 13.172 1.00 96.25 106 ALA A O 1
ATOM 857 N N . ILE A 1 107 ? -7.538 3.853 14.373 1.00 94.06 107 ILE A N 1
ATOM 858 C CA . ILE A 1 107 ? -7.160 5.253 14.646 1.00 94.06 107 ILE A CA 1
ATOM 859 C C . ILE A 1 107 ? -5.850 5.310 15.438 1.00 94.06 107 ILE A C 1
ATOM 861 O O . ILE A 1 107 ? -4.944 6.059 15.066 1.00 94.06 107 ILE A O 1
ATOM 865 N N . ARG A 1 108 ? -5.721 4.485 16.483 1.00 95.06 108 ARG A N 1
ATOM 866 C CA . ARG A 1 108 ? -4.507 4.395 17.305 1.00 95.06 108 ARG A CA 1
ATOM 867 C C . ARG A 1 108 ? -3.283 4.019 16.465 1.00 95.06 108 ARG A C 1
ATOM 869 O O . ARG A 1 108 ? -2.249 4.680 16.555 1.00 95.06 108 ARG A O 1
ATOM 876 N N . LEU A 1 109 ? -3.398 2.993 15.617 1.00 94.62 109 LEU A N 1
ATOM 877 C CA . LEU A 1 109 ? -2.321 2.555 14.722 1.00 94.62 109 LEU A CA 1
ATOM 878 C C . LEU A 1 109 ? -1.940 3.635 13.699 1.00 94.62 109 LEU A C 1
ATOM 880 O O . LEU A 1 109 ? -0.754 3.817 13.414 1.00 94.62 109 LEU A O 1
ATOM 884 N N . ILE A 1 110 ? -2.919 4.375 13.167 1.00 93.88 110 ILE A N 1
ATOM 885 C CA . ILE A 1 110 ? -2.667 5.497 12.252 1.00 93.88 110 ILE A CA 1
ATOM 886 C C . ILE A 1 110 ? -1.896 6.609 12.965 1.00 93.88 110 ILE A C 1
ATOM 888 O O . ILE A 1 110 ? -0.894 7.075 12.435 1.00 93.88 110 ILE A O 1
ATOM 892 N N . GLN A 1 111 ? -2.316 7.014 14.164 1.00 92.12 111 GLN A N 1
ATOM 893 C CA . GLN A 1 111 ? -1.629 8.059 14.931 1.00 92.12 111 GLN A CA 1
ATOM 894 C C . GLN A 1 111 ? -0.199 7.652 15.308 1.00 92.12 111 GLN A C 1
ATOM 896 O O . GLN A 1 111 ? 0.708 8.478 15.266 1.00 92.12 111 GLN A O 1
ATOM 901 N N . GLN A 1 112 ? 0.013 6.372 15.622 1.00 93.56 112 GLN A N 1
ATOM 902 C CA . GLN A 1 112 ? 1.321 5.836 15.988 1.00 93.56 112 GLN A CA 1
ATOM 903 C C . GLN A 1 112 ? 2.294 5.775 14.800 1.00 93.56 112 GLN A C 1
ATOM 905 O O . GLN A 1 112 ? 3.458 6.145 14.940 1.00 93.56 112 GLN A O 1
ATOM 910 N N . HIS A 1 113 ? 1.849 5.280 13.641 1.00 91.38 113 HIS A N 1
ATOM 911 C CA . HIS A 1 113 ? 2.740 5.001 12.507 1.00 91.38 113 HIS A CA 1
ATOM 912 C C . HIS A 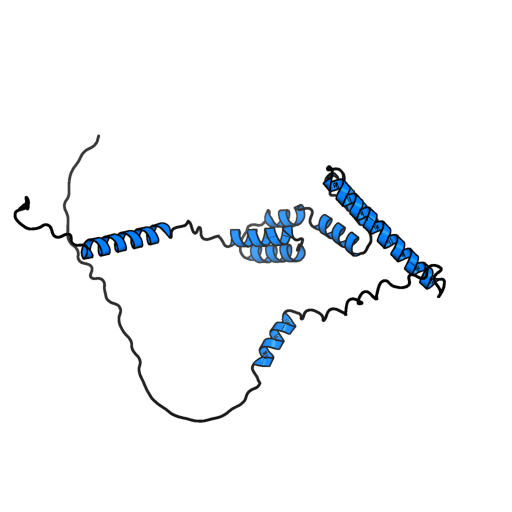1 113 ? 2.715 6.073 11.411 1.00 91.38 113 HIS A C 1
ATOM 914 O O . HIS A 1 113 ? 3.694 6.229 10.683 1.00 91.38 113 HIS A O 1
ATOM 920 N N . PHE A 1 114 ? 1.620 6.824 11.291 1.00 90.56 114 PHE A N 1
ATOM 921 C CA . PHE A 1 114 ? 1.402 7.834 10.254 1.00 90.56 114 PHE A CA 1
ATOM 922 C C . PHE A 1 114 ? 0.739 9.104 10.826 1.00 90.56 114 PHE A C 1
ATOM 924 O O . PHE A 1 114 ? -0.309 9.519 10.326 1.00 90.56 114 PHE A O 1
ATOM 931 N N . PRO A 1 115 ? 1.336 9.772 11.835 1.00 87.38 115 PRO A N 1
ATOM 932 C CA . PRO A 1 115 ? 0.712 10.915 12.518 1.00 87.38 115 PRO A CA 1
ATOM 933 C C . PRO A 1 115 ? 0.336 12.050 11.552 1.00 87.38 115 PRO A C 1
ATOM 935 O O . PRO A 1 115 ? -0.755 12.609 11.610 1.00 87.38 115 PRO A O 1
ATOM 938 N N . LYS A 1 116 ? 1.187 12.296 10.548 1.00 88.81 116 LYS A N 1
ATOM 939 C CA . LYS A 1 116 ? 0.955 13.313 9.513 1.00 88.81 116 LYS A CA 1
ATOM 940 C C . LYS A 1 116 ? -0.299 13.057 8.665 1.00 88.81 116 LYS A C 1
ATOM 942 O O . LYS A 1 116 ? -0.790 13.993 8.051 1.00 88.81 116 LYS A O 1
ATOM 947 N N . LEU A 1 117 ? -0.820 11.828 8.602 1.00 88.56 117 LEU A N 1
ATOM 948 C CA . LEU A 1 117 ? -1.982 11.501 7.769 1.00 88.56 117 LEU A CA 1
ATOM 949 C C . LEU A 1 117 ? -3.259 12.191 8.262 1.00 88.56 117 LEU A C 1
ATOM 951 O O . LEU A 1 117 ? -4.059 12.636 7.444 1.00 88.56 117 LEU A O 1
ATOM 955 N N . LEU A 1 118 ? -3.453 12.263 9.581 1.00 85.94 118 LEU A N 1
ATOM 956 C CA . LEU A 1 118 ? -4.653 12.856 10.178 1.00 85.94 118 LEU A CA 1
ATOM 957 C C . LEU A 1 118 ? -4.494 14.361 10.414 1.00 85.94 118 LEU A C 1
ATOM 959 O O . LEU A 1 118 ? -5.479 15.091 10.335 1.00 85.94 118 LEU A O 1
ATOM 963 N N . ASP A 1 119 ? -3.260 14.822 10.625 1.00 82.62 119 ASP A N 1
ATOM 964 C CA . ASP A 1 119 ? -2.962 16.225 10.934 1.00 82.62 119 ASP A CA 1
ATOM 965 C C . ASP A 1 119 ? -2.861 17.116 9.678 1.00 82.62 119 ASP A C 1
ATOM 967 O O . ASP A 1 119 ? -2.919 18.344 9.764 1.00 82.62 119 ASP A O 1
ATOM 971 N N . GLN A 1 120 ? -2.713 16.525 8.486 1.00 77.38 120 GLN A N 1
ATOM 972 C CA . GLN A 1 120 ? -2.523 17.276 7.242 1.00 77.38 120 GLN A CA 1
ATOM 973 C C . GLN A 1 120 ? -3.837 17.745 6.603 1.00 77.38 120 GLN A C 1
ATOM 975 O O . GLN A 1 120 ? -4.482 17.029 5.833 1.00 77.38 120 GLN A O 1
ATOM 980 N N . GLY A 1 121 ? -4.162 19.019 6.837 1.00 82.44 121 GLY A N 1
ATOM 981 C CA . GLY A 1 121 ? -5.105 19.802 6.033 1.00 82.44 121 GLY A CA 1
ATOM 982 C C . GLY A 1 121 ? -6.511 19.201 5.903 1.00 82.44 121 GLY A C 1
ATOM 983 O O . GLY A 1 121 ? -6.964 18.416 6.733 1.00 82.44 121 GLY A O 1
ATOM 984 N N . GLU A 1 122 ? -7.224 19.579 4.841 1.00 87.44 122 GLU A N 1
ATOM 985 C CA . GLU A 1 122 ? -8.610 19.140 4.606 1.00 87.44 122 GLU A CA 1
ATOM 986 C C . GLU A 1 122 ? -8.727 17.629 4.332 1.00 87.44 122 GLU A C 1
ATOM 988 O O . GLU A 1 122 ? -9.714 16.997 4.708 1.00 87.44 122 GLU A O 1
ATOM 993 N N . ARG A 1 123 ? -7.695 17.008 3.740 1.00 87.94 123 ARG A N 1
ATOM 994 C CA . ARG A 1 123 ? -7.686 15.558 3.472 1.00 87.94 123 ARG A CA 1
ATOM 995 C C . ARG A 1 123 ? -7.597 14.734 4.757 1.00 87.94 123 ARG A C 1
ATOM 997 O O . ARG A 1 123 ? -8.358 13.781 4.902 1.00 87.94 123 ARG A O 1
ATOM 1004 N N . GLY A 1 124 ? -6.723 15.110 5.693 1.00 89.94 124 GLY A N 1
ATOM 1005 C CA . GLY A 1 124 ? -6.598 14.428 6.984 1.00 89.94 124 GLY A CA 1
ATOM 1006 C C . GLY A 1 124 ? -7.881 14.521 7.806 1.00 89.94 124 GLY A C 1
ATOM 1007 O O . GLY A 1 124 ? -8.381 13.504 8.293 1.00 89.94 124 GLY A O 1
ATOM 1008 N N . LYS A 1 125 ? -8.499 15.711 7.844 1.00 90.69 125 LYS A N 1
ATOM 1009 C CA . LYS A 1 125 ? -9.816 15.919 8.470 1.00 90.69 125 LYS A CA 1
ATOM 1010 C C . LYS A 1 125 ? -10.911 15.065 7.826 1.00 90.69 125 LYS A C 1
ATOM 1012 O O . LYS A 1 125 ? -11.706 14.464 8.545 1.00 90.69 125 LYS A O 1
ATOM 1017 N N . SER A 1 126 ? -10.943 14.972 6.493 1.00 93.12 126 SER A N 1
ATOM 1018 C CA . SER A 1 126 ? -11.910 14.132 5.771 1.00 93.12 126 SER A CA 1
ATOM 1019 C C . SER A 1 126 ? -11.763 12.648 6.132 1.00 93.12 126 SER A C 1
ATOM 1021 O O . SER A 1 126 ? -12.752 11.989 6.454 1.00 93.12 126 SER A O 1
ATOM 1023 N N . VAL A 1 127 ? -10.531 12.128 6.177 1.00 93.06 127 VAL A N 1
ATOM 1024 C CA . VAL A 1 127 ? -10.261 10.745 6.609 1.00 93.06 127 VAL A CA 1
ATOM 1025 C C . VAL A 1 127 ? -10.662 10.530 8.068 1.00 93.06 127 VAL A C 1
ATOM 1027 O O . VAL A 1 127 ? -11.306 9.532 8.389 1.00 93.06 127 VAL A O 1
ATOM 1030 N N . GLN A 1 128 ? -10.340 11.475 8.952 1.00 92.19 128 GLN A N 1
ATOM 1031 C CA . GLN A 1 128 ? -10.719 11.404 10.361 1.00 92.19 128 GLN A CA 1
ATOM 1032 C C . GLN A 1 128 ? -12.244 11.397 10.543 1.00 92.19 128 GLN A C 1
ATOM 1034 O O . GLN A 1 128 ? -12.757 10.650 11.377 1.00 92.19 128 GLN A O 1
ATOM 1039 N N . LEU A 1 129 ? -12.972 12.191 9.752 1.00 94.50 129 LEU A N 1
ATOM 1040 C CA . LEU A 1 129 ? -14.431 12.190 9.744 1.00 94.50 129 LEU A CA 1
ATOM 1041 C C . LEU A 1 129 ? -14.977 10.830 9.297 1.00 94.50 129 LEU A C 1
ATOM 1043 O O . LEU A 1 129 ? -15.807 10.263 10.000 1.00 94.50 129 LEU A O 1
ATOM 1047 N N . MET A 1 130 ? -14.472 10.271 8.192 1.00 94.75 130 MET A N 1
ATOM 1048 C CA . MET A 1 130 ? -14.894 8.947 7.713 1.00 94.75 130 MET A CA 1
ATOM 1049 C C . MET A 1 130 ? -14.657 7.851 8.757 1.00 94.75 130 MET A C 1
ATOM 1051 O O . MET A 1 130 ? -15.535 7.018 8.973 1.00 94.75 130 MET A O 1
ATOM 1055 N N . LEU A 1 131 ? -13.515 7.876 9.451 1.00 94.94 131 LEU A N 1
ATOM 1056 C CA . LEU A 1 131 ? -13.236 6.942 10.545 1.00 94.94 131 LEU A CA 1
ATOM 1057 C C . LEU A 1 131 ? -14.239 7.114 11.694 1.00 94.94 131 LEU A C 1
ATOM 1059 O O . LEU A 1 131 ? -14.797 6.132 12.170 1.00 94.94 131 LEU A O 1
ATOM 1063 N N . LYS A 1 132 ? -14.548 8.349 12.107 1.00 94.19 132 LYS A N 1
ATOM 1064 C CA . LYS A 1 132 ? -15.554 8.603 13.155 1.0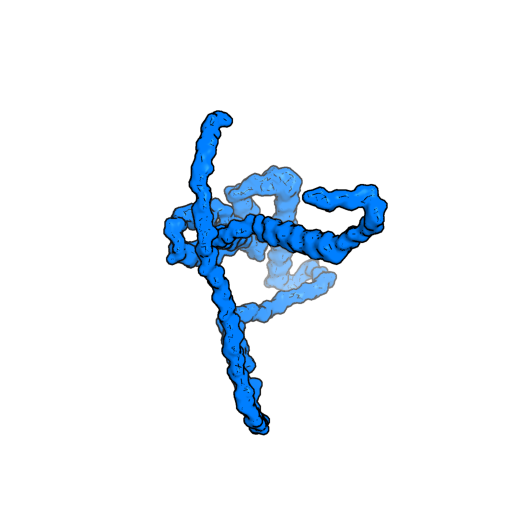0 94.19 132 LYS A CA 1
ATOM 1065 C C . LYS A 1 132 ? -16.955 8.139 12.749 1.00 94.19 132 LYS A C 1
ATOM 1067 O O . LYS A 1 132 ? -17.648 7.540 13.568 1.00 94.19 132 LYS A O 1
ATOM 1072 N N . CYS A 1 133 ? -17.354 8.369 11.499 1.00 96.25 133 CYS A N 1
ATOM 1073 C CA . CYS A 1 133 ? -18.609 7.851 10.959 1.00 96.25 133 CYS A CA 1
ATOM 1074 C C . CYS A 1 133 ? -18.629 6.316 10.978 1.00 96.25 133 CYS A C 1
ATOM 1076 O O . CYS A 1 133 ? -19.608 5.735 11.436 1.00 96.25 133 CYS A O 1
ATOM 1078 N N . GLY A 1 134 ? -17.538 5.659 10.567 1.00 95.12 134 GLY A N 1
ATOM 1079 C CA . GLY A 1 134 ? -17.401 4.202 10.654 1.00 95.12 134 GLY A CA 1
ATOM 1080 C C . GLY A 1 134 ? -17.536 3.683 12.088 1.00 95.12 134 GLY A C 1
ATOM 1081 O O . GLY A 1 134 ? -18.303 2.759 12.336 1.00 95.12 134 GLY A O 1
ATOM 1082 N N . LYS A 1 135 ? -16.878 4.336 13.056 1.00 95.50 135 LYS A N 1
ATOM 1083 C CA . LYS A 1 135 ? -17.007 3.998 14.484 1.00 95.50 135 LYS A CA 1
ATOM 1084 C C . LYS A 1 135 ? -18.451 4.109 14.973 1.00 95.50 135 LYS A C 1
ATOM 1086 O O . LYS A 1 135 ? -18.913 3.247 15.713 1.00 95.50 135 LYS A O 1
ATOM 1091 N N . PHE A 1 136 ? -19.157 5.170 14.585 1.00 96.12 136 PHE A N 1
ATOM 1092 C CA . PHE A 1 136 ? -20.560 5.344 14.953 1.00 96.12 136 PHE A CA 1
ATOM 1093 C C . PHE A 1 136 ? -21.431 4.204 14.410 1.00 96.12 136 PHE A C 1
ATOM 1095 O O . PHE A 1 136 ? -22.246 3.658 15.149 1.00 96.12 136 PHE A O 1
ATOM 1102 N N . VAL A 1 137 ? -21.227 3.808 13.151 1.00 95.56 137 VAL A N 1
ATOM 1103 C CA . VAL A 1 137 ? -21.963 2.691 12.539 1.00 95.56 137 VAL A CA 1
ATOM 1104 C C . VAL A 1 137 ? -21.714 1.380 13.290 1.00 95.56 137 VAL A C 1
ATOM 1106 O O . VAL A 1 137 ? -22.679 0.690 13.616 1.00 95.56 137 VAL A O 1
ATOM 1109 N N . GLU A 1 138 ? -20.463 1.058 13.631 1.00 95.00 138 GLU A N 1
ATOM 1110 C CA . GLU A 1 138 ? -20.158 -0.158 14.405 1.00 95.00 138 GLU A CA 1
ATOM 1111 C C . GLU A 1 138 ? -20.754 -0.111 15.819 1.00 95.00 138 GLU A C 1
ATOM 1113 O O . GLU A 1 138 ? -21.316 -1.100 16.283 1.00 95.00 138 GLU A O 1
ATOM 1118 N N . MET A 1 139 ? -20.748 1.055 16.473 1.00 93.69 139 MET A N 1
ATOM 1119 C CA . MET A 1 139 ? -21.396 1.238 17.777 1.00 93.69 139 MET A CA 1
ATOM 1120 C C . MET A 1 139 ? -22.910 0.983 17.711 1.00 93.69 139 MET A C 1
ATOM 1122 O O . MET A 1 139 ? -23.477 0.345 18.600 1.00 93.69 139 MET A O 1
ATOM 1126 N N . MET A 1 140 ? -23.582 1.455 16.655 1.00 93.75 140 MET A N 1
ATOM 1127 C CA . MET A 1 140 ? -25.010 1.184 16.445 1.00 93.75 140 MET A CA 1
ATOM 1128 C C . MET A 1 140 ? -25.266 -0.295 16.164 1.00 93.75 140 MET A C 1
ATOM 1130 O O . MET A 1 140 ? -26.224 -0.869 16.683 1.00 93.75 140 MET A O 1
ATOM 1134 N N . ARG A 1 141 ? -24.392 -0.934 15.382 1.00 91.12 141 ARG A N 1
ATOM 1135 C CA . ARG A 1 141 ? -24.474 -2.365 15.099 1.00 91.12 141 ARG A CA 1
ATOM 1136 C C . ARG A 1 141 ? -24.350 -3.203 16.377 1.00 91.12 141 ARG A C 1
ATOM 1138 O O . ARG A 1 141 ? -25.200 -4.060 16.611 1.00 91.12 141 ARG A O 1
ATOM 1145 N N . GLU A 1 142 ? -23.361 -2.917 17.223 1.00 91.25 142 GLU A N 1
ATOM 1146 C CA . GLU A 1 142 ? -23.158 -3.588 18.516 1.00 91.25 142 GLU A CA 1
ATOM 1147 C C . GLU A 1 142 ? -24.364 -3.388 19.455 1.00 91.25 142 GLU A C 1
ATOM 1149 O O . GLU A 1 142 ? -24.851 -4.340 20.074 1.00 91.25 142 GLU A O 1
ATOM 1154 N N . TYR A 1 143 ? -24.925 -2.174 19.505 1.00 91.19 143 TYR A N 1
ATOM 1155 C CA . TYR A 1 143 ? -26.141 -1.887 20.271 1.00 91.19 143 TYR A CA 1
ATOM 1156 C C . TYR A 1 143 ? -27.350 -2.719 19.799 1.00 91.19 143 TYR A C 1
ATOM 1158 O O . TYR A 1 143 ? -28.060 -3.320 20.616 1.00 91.19 143 TYR A O 1
ATOM 1166 N N . CYS A 1 144 ? -27.576 -2.809 18.485 1.00 89.25 144 CYS A N 1
ATOM 1167 C CA . CYS A 1 144 ? -28.636 -3.639 17.910 1.00 89.25 144 CYS A CA 1
ATOM 1168 C C . CYS A 1 144 ? -28.422 -5.131 18.230 1.00 89.25 144 CYS A C 1
ATOM 1170 O O . CYS A 1 144 ? -29.347 -5.806 18.682 1.00 89.25 144 CYS A O 1
ATOM 1172 N N . GLU A 1 145 ? -27.198 -5.648 18.087 1.00 86.62 145 GLU A N 1
ATOM 1173 C CA . GLU A 1 145 ? -26.872 -7.043 18.422 1.00 86.62 145 GLU A CA 1
ATOM 1174 C C . GLU A 1 145 ? -27.132 -7.355 19.914 1.00 86.62 145 GLU A C 1
ATOM 1176 O O . GLU A 1 145 ? -27.694 -8.405 20.250 1.00 86.62 145 GLU A O 1
ATOM 1181 N N . HIS A 1 146 ? -26.809 -6.431 20.827 1.00 82.88 146 HIS A N 1
ATOM 1182 C CA . HIS A 1 146 ? -27.062 -6.600 22.263 1.00 82.88 146 HIS A CA 1
ATOM 1183 C C . HIS A 1 146 ? -28.539 -6.527 22.656 1.00 82.88 146 HIS A C 1
ATOM 1185 O O . HIS A 1 146 ? -28.969 -7.264 23.551 1.00 82.88 146 HIS A O 1
ATOM 1191 N N . THR A 1 147 ? -29.321 -5.657 22.016 1.00 79.06 147 THR A N 1
ATOM 1192 C CA . THR A 1 147 ? -30.759 -5.519 22.302 1.00 79.06 147 THR A CA 1
ATOM 1193 C C . THR A 1 147 ? -31.539 -6.746 21.833 1.00 79.06 147 THR A C 1
ATOM 1195 O O . THR A 1 147 ? -32.330 -7.276 22.614 1.00 79.06 147 THR A O 1
ATOM 1198 N N . HIS A 1 148 ? -31.231 -7.286 20.647 1.00 69.06 148 HIS A N 1
ATOM 1199 C CA . HIS A 1 148 ? -31.816 -8.538 20.144 1.00 69.06 148 HIS A CA 1
ATOM 1200 C C . HIS A 1 148 ? -31.490 -9.760 21.013 1.00 69.06 148 HIS A C 1
ATOM 1202 O O . HIS A 1 148 ? -32.307 -10.671 21.139 1.00 69.06 148 HIS A O 1
ATOM 1208 N N . LYS A 1 149 ? -30.301 -9.794 21.627 1.00 68.06 149 LYS A N 1
ATOM 1209 C CA . LYS A 1 149 ? -29.872 -10.917 22.473 1.00 68.06 149 LYS A CA 1
ATOM 1210 C C . LYS A 1 149 ? -30.508 -10.896 23.868 1.00 68.06 149 LYS A C 1
ATOM 1212 O O . LYS A 1 149 ? -30.641 -11.952 24.480 1.00 68.06 149 LYS A O 1
ATOM 1217 N N . LYS A 1 150 ? -30.875 -9.713 24.380 1.00 63.31 150 LYS A N 1
ATOM 1218 C CA . LYS A 1 150 ? -31.484 -9.544 25.714 1.00 63.31 150 LYS A CA 1
ATOM 1219 C C . LYS A 1 150 ? -33.007 -9.591 25.687 1.00 63.31 150 LYS A C 1
ATOM 1221 O O . LYS A 1 150 ? -33.599 -10.204 26.567 1.00 63.31 150 LYS A O 1
ATOM 1226 N N . ASN A 1 151 ? -33.626 -8.996 24.674 1.00 53.16 151 ASN A N 1
ATOM 1227 C CA . ASN A 1 151 ? -35.072 -8.954 24.532 1.00 53.16 151 ASN A CA 1
ATOM 1228 C C . ASN A 1 151 ? -35.405 -9.445 23.124 1.00 53.16 151 ASN A C 1
ATOM 1230 O O . ASN A 1 151 ? -35.067 -8.782 22.149 1.00 53.16 151 ASN A O 1
ATOM 1234 N N . GLY A 1 152 ? -36.118 -10.566 22.992 1.00 56.97 152 GLY A N 1
ATOM 1235 C CA . GLY A 1 152 ? -36.613 -11.065 21.697 1.00 56.97 152 GLY A CA 1
ATOM 1236 C C . GLY A 1 152 ? -37.588 -10.123 20.962 1.00 56.97 152 GLY A C 1
ATOM 1237 O O . GLY A 1 152 ? -38.269 -10.562 20.041 1.00 56.97 152 GLY A O 1
ATOM 1238 N N . LYS A 1 153 ? -37.689 -8.855 21.385 1.00 56.47 153 LYS A N 1
ATOM 1239 C CA . LYS A 1 153 ? -38.407 -7.737 20.767 1.00 56.47 153 LYS A CA 1
ATOM 1240 C C . LYS A 1 153 ? -37.598 -6.456 21.018 1.00 56.47 153 LYS A C 1
ATOM 1242 O O . LYS A 1 153 ? -37.324 -6.122 22.173 1.00 56.47 153 LYS A O 1
ATOM 1247 N N . SER A 1 154 ? -37.181 -5.776 19.952 1.00 52.75 154 SER A N 1
ATOM 1248 C CA . SER A 1 154 ? -36.427 -4.519 20.016 1.00 52.75 154 SER A CA 1
ATOM 1249 C C . SER A 1 154 ? -37.359 -3.327 20.316 1.00 52.75 154 SER A C 1
ATOM 1251 O O . SER A 1 154 ? -38.483 -3.306 19.821 1.00 52.75 154 SER A O 1
ATOM 1253 N N . PRO A 1 155 ? -36.923 -2.305 21.084 1.00 51.81 155 PRO A N 1
ATOM 1254 C CA . PRO A 1 155 ? -37.673 -1.051 21.279 1.00 51.81 155 PRO A CA 1
ATOM 1255 C C . PRO A 1 155 ? -37.685 -0.124 20.052 1.00 51.81 155 PRO A C 1
ATOM 1257 O O . PRO A 1 155 ? -38.393 0.877 20.045 1.00 51.81 155 PRO A O 1
ATOM 1260 N N . PHE A 1 156 ? -36.900 -0.451 19.026 1.00 51.19 156 PHE A N 1
ATOM 1261 C CA . PHE A 1 156 ? -36.924 0.191 17.720 1.00 51.19 156 PHE A CA 1
ATOM 1262 C C . PHE A 1 156 ? -37.311 -0.877 16.700 1.00 51.19 156 PHE A C 1
ATOM 1264 O O . PHE A 1 156 ? -36.531 -1.791 16.418 1.00 51.19 156 PHE A O 1
ATOM 1271 N N . GLU A 1 157 ? -38.532 -0.801 16.179 1.00 48.28 157 GLU A N 1
ATOM 1272 C CA . GLU A 1 157 ? -38.852 -1.456 14.916 1.00 48.28 157 GLU A CA 1
ATOM 1273 C C . GLU A 1 157 ? -38.105 -0.699 13.816 1.00 48.28 157 GLU A C 1
ATOM 1275 O O . GLU A 1 157 ? -38.583 0.298 13.279 1.00 48.28 157 GLU A O 1
ATOM 1280 N N . CYS A 1 158 ? -36.902 -1.163 13.482 1.00 43.28 158 CYS A N 1
ATOM 1281 C CA . CYS A 1 158 ? -36.275 -0.862 12.200 1.00 43.28 158 CYS A CA 1
ATOM 1282 C C . CYS A 1 158 ? -37.028 -1.647 11.114 1.00 43.28 158 CYS A C 1
ATOM 1284 O O . CYS A 1 158 ? -36.505 -2.619 10.572 1.00 43.28 158 CYS A O 1
ATOM 1286 N N . ASN A 1 159 ? -38.283 -1.279 10.852 1.00 43.38 159 ASN A N 1
ATOM 1287 C CA . ASN A 1 159 ? -39.019 -1.795 9.707 1.00 43.38 159 ASN A CA 1
ATOM 1288 C C . ASN A 1 159 ? -38.551 -1.064 8.440 1.00 43.38 159 ASN A C 1
ATOM 1290 O O . ASN A 1 159 ? -38.579 0.160 8.360 1.00 43.38 159 ASN A O 1
ATOM 1294 N N . GLU A 1 160 ? -38.124 -1.879 7.474 1.00 48.50 160 GLU A N 1
ATOM 1295 C CA . GLU A 1 160 ? -37.966 -1.583 6.046 1.00 48.50 160 GLU A CA 1
ATOM 1296 C C . GLU A 1 160 ? -36.847 -0.617 5.617 1.00 48.50 160 GLU A C 1
ATOM 1298 O O . GLU A 1 160 ? -37.072 0.407 4.982 1.00 48.50 160 GLU A O 1
ATOM 1303 N N . PHE A 1 161 ? -35.598 -1.059 5.766 1.00 42.91 161 PHE A N 1
ATOM 1304 C CA . PHE A 1 161 ? -34.703 -1.018 4.606 1.00 42.91 161 PHE A CA 1
ATOM 1305 C C . PHE A 1 161 ? -34.442 -2.456 4.185 1.00 42.91 161 PHE A C 1
ATOM 1307 O O . PHE A 1 161 ? -33.961 -3.261 4.982 1.00 42.91 161 PHE A O 1
ATOM 1314 N N . GLY A 1 162 ? -34.873 -2.764 2.960 1.00 40.88 162 GLY A N 1
ATOM 1315 C CA . GLY A 1 162 ? -34.928 -4.102 2.391 1.00 40.88 162 GLY A CA 1
ATOM 1316 C C . GLY A 1 162 ? -33.702 -4.940 2.715 1.00 40.88 162 GLY A C 1
ATOM 1317 O O . GLY A 1 162 ? -32.570 -4.463 2.667 1.00 40.88 162 GLY A O 1
ATOM 1318 N N . GLU A 1 163 ? -33.986 -6.193 3.051 1.00 39.00 163 GLU A N 1
ATOM 1319 C CA . GLU A 1 163 ? -33.055 -7.294 3.236 1.00 39.00 163 GLU A CA 1
ATOM 1320 C C . GLU A 1 163 ? -31.818 -7.134 2.338 1.00 39.00 163 GLU A C 1
ATOM 1322 O O . GLU A 1 163 ? -31.839 -7.434 1.143 1.00 39.00 163 GLU A O 1
ATOM 1327 N N . LEU A 1 164 ? -30.729 -6.607 2.910 1.00 46.53 164 LEU A N 1
ATOM 1328 C CA . LEU A 1 164 ? -29.450 -6.569 2.222 1.00 46.53 164 LEU A CA 1
ATOM 1329 C C . LEU A 1 164 ? -29.094 -8.035 1.952 1.00 46.53 164 LEU A C 1
ATOM 1331 O O . LEU A 1 164 ? -29.076 -8.822 2.909 1.00 46.53 164 LEU A O 1
ATOM 1335 N N . PRO A 1 165 ? -28.862 -8.442 0.690 1.00 44.00 165 PRO A N 1
ATOM 1336 C CA . PRO A 1 165 ? -28.637 -9.838 0.377 1.00 44.00 165 PRO A CA 1
ATOM 1337 C C . PRO A 1 165 ? -27.460 -10.305 1.221 1.00 44.00 165 PRO A C 1
ATOM 1339 O O . PRO A 1 165 ? -26.343 -9.798 1.083 1.00 44.00 165 PRO A O 1
ATOM 1342 N N . LYS A 1 166 ? -27.731 -11.253 2.130 1.00 47.16 166 LYS A N 1
ATOM 1343 C CA . LYS A 1 166 ? -26.699 -11.969 2.886 1.00 47.16 166 LYS A CA 1
ATOM 1344 C C . LYS A 1 166 ? -25.608 -12.304 1.877 1.00 47.16 166 LYS A C 1
ATOM 1346 O O . LYS A 1 166 ? -25.975 -12.856 0.834 1.00 47.16 166 LYS A O 1
ATOM 1351 N N . PRO A 1 167 ? -24.324 -11.974 2.117 1.00 36.94 167 PRO A N 1
ATOM 1352 C CA . PRO A 1 167 ? -23.280 -12.313 1.170 1.00 36.94 167 PRO A CA 1
ATOM 1353 C C . PRO A 1 167 ? -23.394 -13.812 0.935 1.00 36.94 167 PRO A C 1
ATOM 1355 O O . PRO A 1 167 ? -23.141 -14.618 1.836 1.00 36.94 167 PRO A O 1
ATOM 1358 N N . SER A 1 168 ? -23.889 -14.175 -0.255 1.00 47.06 168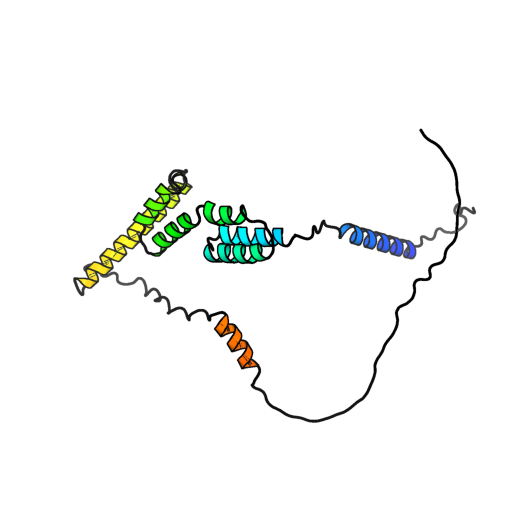 SER A N 1
ATOM 1359 C CA . SER A 1 168 ? -23.983 -15.559 -0.679 1.00 47.06 168 SER A CA 1
ATOM 1360 C C . SER A 1 168 ? -22.601 -16.111 -0.419 1.00 47.06 168 SER A C 1
ATOM 1362 O O . SER A 1 168 ? -21.643 -15.483 -0.881 1.00 47.06 168 SER A O 1
ATOM 1364 N N . LYS A 1 169 ? -22.493 -17.188 0.371 1.00 49.75 169 LYS A N 1
ATOM 1365 C CA . LYS A 1 169 ? -21.227 -17.879 0.634 1.00 49.75 169 LYS A CA 1
ATOM 1366 C C . LYS A 1 169 ? -20.495 -17.919 -0.696 1.00 49.75 169 LYS A C 1
ATOM 1368 O O . LYS A 1 169 ? -20.960 -18.624 -1.594 1.00 49.75 169 LYS A O 1
ATOM 1373 N N . GLN A 1 170 ? -19.482 -17.059 -0.864 1.00 46.16 170 GLN A N 1
ATOM 1374 C CA . GLN A 1 170 ? -18.822 -16.888 -2.150 1.00 46.16 170 GLN A CA 1
ATOM 1375 C C . GLN A 1 170 ? -18.456 -18.297 -2.568 1.00 46.16 170 GLN A C 1
ATOM 1377 O O . GLN A 1 170 ? -17.778 -18.989 -1.801 1.00 46.16 170 GLN A O 1
ATOM 1382 N N . LYS A 1 171 ? -18.990 -18.760 -3.708 1.00 53.19 171 LYS A N 1
ATOM 1383 C CA . LYS A 1 171 ? -18.516 -19.996 -4.324 1.00 53.19 171 LYS A CA 1
ATOM 1384 C C . LYS A 1 171 ? -17.007 -19.849 -4.324 1.00 53.19 171 LYS A C 1
ATOM 1386 O O . LYS A 1 171 ? -16.486 -18.920 -4.943 1.00 53.19 171 LYS A O 1
ATOM 1391 N N . ARG A 1 172 ? -16.359 -20.653 -3.478 1.00 54.62 172 ARG A N 1
ATOM 1392 C CA . ARG A 1 172 ? -14.935 -20.564 -3.180 1.00 54.62 172 ARG A CA 1
ATOM 1393 C C . ARG A 1 172 ? -14.258 -20.494 -4.543 1.00 54.62 172 ARG A C 1
ATOM 1395 O O . ARG A 1 172 ? -14.506 -21.374 -5.366 1.00 54.62 172 ARG A O 1
ATOM 1402 N N . ARG A 1 173 ? -13.540 -19.402 -4.836 1.00 63.44 173 ARG A N 1
ATOM 1403 C CA . ARG A 1 173 ? -12.790 -19.320 -6.094 1.00 63.44 173 ARG A CA 1
ATOM 1404 C C . ARG A 1 173 ? -11.929 -20.575 -6.134 1.00 63.44 173 ARG A C 1
ATOM 1406 O O . ARG A 1 173 ? -11.213 -20.827 -5.165 1.00 63.44 173 ARG A O 1
ATOM 1413 N N . LEU A 1 174 ? -12.106 -21.378 -7.181 1.00 69.44 174 LEU A N 1
ATOM 1414 C CA . LEU A 1 174 ? -11.402 -22.645 -7.330 1.00 69.44 174 LEU A CA 1
ATOM 1415 C C . LEU A 1 174 ? -9.909 -22.393 -7.145 1.00 69.44 174 LEU A C 1
ATOM 1417 O O . LEU A 1 174 ? -9.375 -21.389 -7.631 1.00 69.44 174 LEU A O 1
ATOM 1421 N N . SER A 1 175 ? -9.255 -23.278 -6.403 1.00 76.00 175 SER A N 1
ATOM 1422 C CA . SER A 1 175 ? -7.807 -23.219 -6.264 1.00 76.00 175 SER A CA 1
ATOM 1423 C C . SER A 1 175 ? -7.144 -23.414 -7.632 1.00 76.00 175 SER A C 1
ATOM 1425 O O . SER A 1 175 ? -7.700 -24.056 -8.524 1.00 76.00 175 SER A O 1
ATOM 1427 N N . TYR A 1 176 ? -5.929 -22.889 -7.805 1.00 70.69 176 TYR A N 1
ATOM 1428 C CA . TYR A 1 176 ? -5.156 -23.091 -9.039 1.00 70.69 176 TYR A CA 1
ATOM 1429 C C . TYR A 1 176 ? -4.998 -24.586 -9.382 1.00 70.69 176 TYR A C 1
ATOM 1431 O O . TYR A 1 176 ? -5.025 -24.959 -10.553 1.00 70.69 176 TYR A O 1
ATOM 1439 N N . ALA A 1 177 ? -4.918 -25.444 -8.359 1.00 71.25 177 ALA A N 1
ATOM 1440 C CA . ALA A 1 177 ? -4.871 -26.895 -8.506 1.00 71.25 177 ALA A CA 1
ATOM 1441 C C . ALA A 1 177 ? -6.185 -27.491 -9.057 1.00 71.25 177 ALA A C 1
ATOM 1443 O O . ALA A 1 177 ? -6.134 -28.353 -9.930 1.00 71.25 177 ALA A O 1
ATOM 1444 N N . GLU A 1 178 ? -7.354 -27.013 -8.611 1.00 71.69 178 GLU A N 1
ATOM 1445 C CA . GLU A 1 178 ? -8.670 -27.440 -9.133 1.00 71.69 178 GLU A CA 1
ATOM 1446 C C . GLU A 1 178 ? -8.921 -26.980 -10.573 1.00 71.69 178 GLU A C 1
ATOM 1448 O O . GLU A 1 178 ? -9.571 -27.675 -11.357 1.00 71.69 178 GLU A O 1
ATOM 1453 N N . ILE A 1 179 ? -8.410 -25.802 -10.939 1.00 75.94 179 ILE A N 1
ATOM 1454 C CA . ILE A 1 179 ? -8.513 -25.290 -12.310 1.00 75.94 179 ILE A CA 1
ATOM 1455 C C . ILE A 1 179 ? -7.656 -26.153 -13.247 1.00 75.94 179 ILE A C 1
ATOM 1457 O O . ILE A 1 179 ? -8.135 -26.575 -14.299 1.00 75.94 179 ILE A O 1
ATOM 1461 N N . ALA A 1 180 ? -6.420 -26.470 -12.847 1.00 75.50 180 ALA A N 1
ATOM 1462 C CA . ALA A 1 180 ? -5.512 -27.302 -13.634 1.00 75.50 180 ALA A CA 1
ATOM 1463 C C . ALA A 1 180 ? -6.040 -28.736 -13.832 1.00 75.50 180 ALA A C 1
ATOM 1465 O O . ALA A 1 180 ? -5.934 -29.287 -14.927 1.00 75.50 180 ALA A O 1
ATOM 1466 N N . SER A 1 181 ? -6.667 -29.330 -12.811 1.00 70.19 181 SER A N 1
ATOM 1467 C CA . SER A 1 181 ? -7.251 -30.673 -12.919 1.00 70.19 181 SER A CA 1
ATOM 1468 C C . SER A 1 181 ? -8.520 -30.711 -13.782 1.00 70.19 181 SER A C 1
ATOM 1470 O O . SER A 1 181 ? -8.708 -31.654 -14.552 1.00 70.19 181 SER A O 1
ATOM 1472 N N . SER A 1 182 ? -9.347 -29.661 -13.737 1.00 71.06 182 SER A N 1
ATOM 1473 C CA . SER A 1 182 ? -10.560 -29.543 -14.567 1.00 71.06 182 SER A CA 1
ATOM 1474 C C . SER A 1 182 ? -10.255 -29.415 -16.066 1.00 71.06 182 SER A C 1
ATOM 1476 O O . SER A 1 182 ? -11.045 -29.852 -16.901 1.00 71.06 182 SER A O 1
ATOM 1478 N N . ILE A 1 183 ? -9.105 -28.833 -16.424 1.00 66.38 183 ILE A N 1
ATOM 1479 C CA . ILE A 1 183 ? -8.652 -28.722 -17.821 1.00 66.38 183 ILE A CA 1
ATOM 1480 C C . ILE A 1 183 ? -8.250 -30.094 -18.380 1.00 66.38 183 ILE A C 1
ATOM 1482 O O . ILE A 1 183 ? -8.518 -30.379 -19.547 1.00 66.38 183 ILE A O 1
ATOM 1486 N N . ASN A 1 184 ? -7.671 -30.965 -17.549 1.00 57.47 184 ASN A N 1
ATOM 1487 C CA . ASN A 1 184 ? -7.245 -32.296 -17.980 1.00 57.47 184 ASN A CA 1
ATOM 1488 C C . ASN A 1 184 ? -8.416 -33.278 -18.140 1.00 57.47 184 ASN A C 1
ATOM 1490 O O . ASN A 1 184 ? -8.384 -34.088 -19.055 1.00 57.47 184 ASN A O 1
ATOM 1494 N N . GLN A 1 185 ? -9.494 -33.157 -17.355 1.00 55.16 185 GLN A N 1
ATOM 1495 C CA . GLN A 1 185 ? -10.680 -34.021 -17.511 1.00 55.16 185 GLN A CA 1
ATOM 1496 C C . GLN A 1 185 ? -11.509 -33.726 -18.771 1.00 55.16 185 GLN A C 1
ATOM 1498 O O . GLN A 1 185 ? -12.294 -34.565 -19.207 1.00 55.16 185 GLN A O 1
ATOM 1503 N N . LYS A 1 186 ? -11.348 -32.549 -19.390 1.00 50.81 186 LYS A N 1
ATOM 1504 C CA . LYS A 1 186 ? -12.107 -32.169 -20.593 1.00 50.81 186 LYS A CA 1
ATOM 1505 C C . LYS A 1 186 ? -11.532 -32.740 -21.897 1.00 50.81 186 LYS A C 1
ATOM 1507 O O . LYS A 1 186 ? -12.078 -32.452 -22.958 1.00 50.81 186 LYS A O 1
ATOM 1512 N N . LYS A 1 187 ? -10.445 -33.521 -21.830 1.00 46.28 187 LYS A N 1
ATOM 1513 C CA . LYS A 1 187 ? -9.805 -34.153 -22.996 1.00 46.28 187 LYS A CA 1
ATOM 1514 C C . LYS A 1 187 ? -10.222 -35.609 -23.247 1.00 46.28 187 LYS A C 1
ATOM 1516 O O . LYS A 1 187 ? -9.934 -36.102 -24.329 1.00 46.28 187 LYS A O 1
ATOM 1521 N N . ASP A 1 188 ? -10.973 -36.248 -22.346 1.00 44.03 188 ASP A N 1
ATOM 1522 C CA . ASP A 1 188 ? -11.258 -37.694 -22.427 1.00 44.03 188 ASP A CA 1
ATOM 1523 C C . ASP A 1 188 ? -12.720 -38.060 -22.755 1.00 44.03 188 ASP A C 1
ATOM 1525 O O . ASP A 1 188 ? -13.182 -39.150 -22.424 1.00 44.03 188 ASP A O 1
ATOM 1529 N N . VAL A 1 189 ? -13.476 -37.181 -23.429 1.00 46.50 189 VAL A N 1
ATOM 1530 C CA . VAL A 1 189 ? -14.796 -37.539 -23.989 1.00 46.50 189 VAL A CA 1
ATOM 1531 C C . VAL A 1 189 ? -14.980 -36.932 -25.383 1.00 46.50 189 VAL A C 1
ATOM 1533 O O . VAL A 1 189 ? -15.613 -35.892 -25.533 1.00 46.50 189 VAL A O 1
ATOM 1536 N N . ASN A 1 190 ? -14.432 -37.581 -26.414 1.00 32.19 190 ASN A N 1
ATOM 1537 C CA . ASN A 1 190 ? -15.256 -38.107 -27.509 1.00 32.19 190 ASN A CA 1
ATOM 1538 C C . ASN A 1 190 ? -14.465 -39.135 -28.336 1.00 32.19 190 ASN A C 1
ATOM 1540 O O . ASN A 1 190 ? -13.332 -38.892 -28.749 1.00 32.19 190 ASN A O 1
ATOM 1544 N N . LEU A 1 191 ? -15.092 -40.289 -28.518 1.00 37.28 191 LEU A N 1
ATOM 1545 C CA . LEU A 1 191 ? -14.557 -41.557 -28.990 1.00 37.28 191 LEU A CA 1
ATOM 1546 C C . LEU A 1 191 ? -14.917 -41.752 -30.473 1.00 37.28 191 LEU A C 1
ATOM 1548 O O . LEU A 1 191 ? -16.035 -41.456 -30.874 1.00 37.28 191 LEU A O 1
ATOM 1552 N N . GLU A 1 192 ? -13.949 -42.264 -31.233 1.00 31.95 192 GLU A N 1
ATOM 1553 C CA . GLU A 1 192 ? -14.038 -43.032 -32.487 1.00 31.95 192 GLU A CA 1
ATOM 1554 C C . GLU A 1 192 ? -15.072 -42.705 -33.591 1.00 31.95 192 GLU A C 1
ATOM 1556 O O . GLU A 1 192 ? -16.278 -42.871 -33.445 1.00 31.95 192 GLU A O 1
ATOM 1561 N N . GLY A 1 193 ? -14.531 -42.538 -34.810 1.00 29.27 193 GLY A N 1
ATOM 1562 C CA . GLY A 1 193 ? -14.896 -43.420 -35.928 1.00 29.27 193 GLY A CA 1
ATOM 1563 C C . GLY A 1 193 ? -15.391 -42.752 -37.216 1.00 29.27 193 GLY A C 1
ATOM 1564 O O . GLY A 1 193 ? -16.567 -42.441 -37.327 1.00 29.27 193 GLY A O 1
ATOM 1565 N N . SER A 1 194 ? -14.536 -42.654 -38.247 1.00 29.56 194 SER A N 1
ATOM 1566 C CA . SER A 1 194 ? -14.838 -43.150 -39.609 1.00 29.56 194 SER A CA 1
ATOM 1567 C C . SER A 1 194 ? -13.611 -43.063 -40.533 1.00 29.56 194 SER A C 1
ATOM 1569 O O . SER A 1 194 ? -12.733 -42.224 -40.360 1.00 29.56 194 SER A O 1
ATOM 1571 N N . LYS A 1 195 ? -13.536 -44.001 -41.479 1.00 33.38 195 LYS A N 1
ATOM 1572 C CA . LYS A 1 195 ? -12.346 -44.505 -42.183 1.00 33.38 195 LYS A CA 1
ATOM 1573 C C . LYS A 1 195 ? -12.027 -43.776 -43.503 1.00 33.38 195 LYS A C 1
ATOM 1575 O O . LYS A 1 195 ? -12.929 -43.354 -44.209 1.00 33.38 195 LYS A O 1
ATOM 1580 N N . HIS A 1 196 ? -10.732 -43.810 -43.843 1.00 29.17 196 HIS A N 1
ATOM 1581 C CA . HIS A 1 196 ? -10.082 -43.856 -45.170 1.00 29.17 196 HIS A CA 1
ATOM 1582 C C . HIS A 1 196 ? -10.494 -42.898 -46.306 1.00 29.17 196 HIS A C 1
ATOM 1584 O O . HIS A 1 196 ? -11.524 -43.101 -46.929 1.00 29.17 196 HIS A O 1
ATOM 1590 N N . THR A 1 197 ? -9.517 -42.106 -46.774 1.00 31.08 197 THR A N 1
ATOM 1591 C CA . THR A 1 197 ? -8.926 -42.237 -48.129 1.00 31.08 197 THR A CA 1
ATOM 1592 C C . THR A 1 197 ? -7.463 -41.778 -48.117 1.00 31.08 197 THR A C 1
ATOM 1594 O O . THR A 1 197 ? -7.138 -40.737 -47.555 1.00 31.08 197 THR A O 1
ATOM 1597 N N . LYS A 1 198 ? -6.585 -42.590 -48.716 1.00 31.30 198 LYS A N 1
ATOM 1598 C CA . LYS A 1 198 ? -5.163 -42.311 -48.967 1.00 31.30 198 LYS A CA 1
ATOM 1599 C C . LYS A 1 198 ? -5.022 -41.285 -50.099 1.00 31.30 198 LYS A C 1
ATOM 1601 O O . LYS A 1 198 ? -5.739 -41.413 -51.085 1.00 31.30 198 LYS A O 1
ATOM 1606 N N . HIS A 1 199 ? -4.047 -40.382 -50.010 1.00 28.92 199 HIS A N 1
ATOM 1607 C CA . HIS A 1 199 ? -3.248 -39.976 -51.170 1.00 28.92 199 HIS A CA 1
ATOM 1608 C C . HIS A 1 199 ? -1.885 -39.423 -50.727 1.00 28.92 199 HIS A C 1
ATOM 1610 O O . HIS A 1 199 ? -1.772 -38.765 -49.696 1.00 28.92 199 HIS A O 1
ATOM 1616 N N . GLU A 1 200 ? -0.869 -39.804 -51.494 1.00 30.88 200 GLU A N 1
ATOM 1617 C CA . GLU A 1 200 ? 0.568 -39.612 -51.299 1.00 30.88 200 GLU A CA 1
ATOM 1618 C C . GLU A 1 200 ? 1.073 -38.188 -51.595 1.00 30.88 200 GLU A C 1
ATOM 1620 O O . GLU A 1 200 ? 0.424 -37.429 -52.306 1.00 30.88 200 GLU A O 1
ATOM 1625 N N . HIS A 1 201 ? 2.288 -37.932 -51.085 1.00 27.19 201 HIS A N 1
ATOM 1626 C CA . HIS A 1 201 ? 3.367 -37.061 -51.583 1.00 27.19 201 HIS A CA 1
ATOM 1627 C C . HIS A 1 201 ? 3.080 -35.602 -51.991 1.00 27.19 201 HIS A C 1
ATOM 1629 O O . HIS A 1 201 ? 2.446 -35.327 -52.999 1.00 27.19 201 HIS A O 1
ATOM 1635 N N . SER A 1 202 ? 3.774 -34.663 -51.335 1.00 30.06 202 SER A N 1
ATOM 1636 C CA . SER A 1 202 ? 4.986 -34.066 -51.925 1.00 30.06 202 SER A CA 1
ATOM 1637 C C . SER A 1 202 ? 5.735 -33.237 -50.884 1.00 30.06 202 SER A C 1
ATOM 1639 O O . SER A 1 202 ? 5.208 -32.283 -50.317 1.00 30.06 202 SER A O 1
ATOM 1641 N N . GLU A 1 203 ? 6.991 -33.606 -50.667 1.00 35.97 203 GLU A N 1
ATOM 1642 C CA . GLU A 1 203 ? 8.034 -32.719 -50.169 1.00 35.97 203 GLU A CA 1
ATOM 1643 C C . GLU A 1 203 ? 8.270 -31.618 -51.215 1.00 35.97 203 GLU A C 1
ATOM 1645 O O . GLU A 1 203 ? 8.277 -31.897 -52.414 1.00 35.97 203 GLU A O 1
ATOM 1650 N N . THR A 1 204 ? 8.500 -30.383 -50.777 1.00 34.50 204 THR A N 1
ATOM 1651 C CA . THR A 1 204 ? 9.248 -29.395 -51.566 1.00 34.50 204 THR A CA 1
ATOM 1652 C C . THR A 1 204 ? 10.238 -28.693 -50.655 1.00 34.50 204 THR A C 1
ATOM 1654 O O . THR A 1 204 ? 9.921 -27.773 -49.904 1.00 34.50 204 THR A O 1
ATOM 1657 N N . GLN A 1 205 ? 11.436 -29.251 -50.732 1.00 32.97 205 GLN A N 1
ATOM 1658 C CA . GLN A 1 205 ? 12.750 -28.701 -50.457 1.00 32.97 205 GLN A CA 1
ATOM 1659 C C . GLN A 1 205 ? 13.095 -27.550 -51.428 1.00 32.97 205 GLN A C 1
ATOM 1661 O O . GLN A 1 205 ? 12.527 -27.467 -52.515 1.00 32.97 205 GLN A O 1
ATOM 1666 N N . ALA A 1 206 ? 14.125 -26.779 -51.048 1.00 30.50 206 ALA A N 1
ATOM 1667 C CA . ALA A 1 206 ? 14.879 -25.762 -51.803 1.00 30.50 206 ALA A CA 1
ATOM 1668 C C . ALA A 1 206 ? 14.350 -24.316 -51.646 1.00 30.50 206 ALA A C 1
ATOM 1670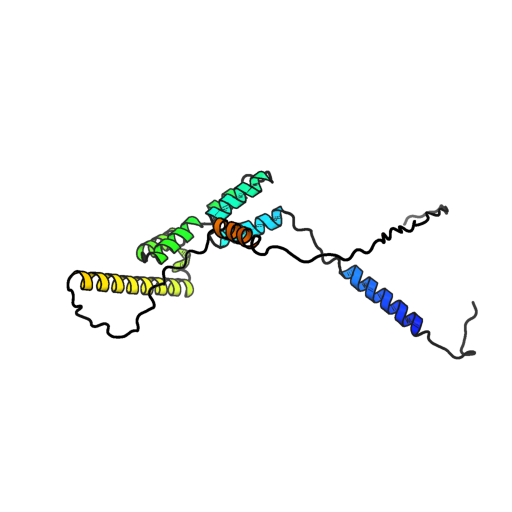 O O . ALA A 1 206 ? 13.153 -24.083 -51.619 1.00 30.50 206 ALA A O 1
ATOM 1671 N N . HIS A 1 207 ? 15.178 -23.277 -51.507 1.00 34.69 207 HIS A N 1
ATOM 1672 C CA . HIS A 1 207 ? 16.558 -23.117 -51.963 1.00 34.69 207 HIS A CA 1
ATOM 1673 C C . HIS A 1 207 ? 17.187 -21.906 -51.234 1.00 34.69 207 HIS A C 1
ATOM 1675 O O . HIS A 1 207 ? 16.611 -20.820 -51.249 1.00 34.69 207 HIS A O 1
ATOM 1681 N N . MET A 1 208 ? 18.344 -22.081 -50.583 1.00 35.34 208 MET A N 1
ATOM 1682 C CA . MET A 1 208 ? 19.252 -20.973 -50.247 1.00 35.34 208 MET A CA 1
ATOM 1683 C C . MET A 1 208 ? 19.887 -20.484 -51.553 1.00 35.34 208 MET A C 1
ATOM 1685 O O . MET A 1 208 ? 20.373 -21.316 -52.314 1.00 35.34 208 MET A O 1
ATOM 1689 N N . MET A 1 209 ? 19.885 -19.173 -51.807 1.00 38.41 209 MET A N 1
ATOM 1690 C CA . MET A 1 209 ? 20.748 -18.570 -52.825 1.00 38.41 209 MET A CA 1
ATOM 1691 C C . MET A 1 209 ? 21.963 -17.956 -52.141 1.00 38.41 209 MET A C 1
ATOM 1693 O O . MET A 1 209 ? 21.833 -17.098 -51.265 1.00 38.41 209 MET A O 1
ATOM 1697 N N . ASP A 1 210 ? 23.119 -18.448 -52.566 1.00 37.94 210 ASP A N 1
ATOM 1698 C CA . ASP A 1 210 ? 24.453 -17.976 -52.241 1.00 37.94 210 ASP A CA 1
ATOM 1699 C C . ASP A 1 210 ? 24.637 -16.516 -52.685 1.00 37.94 210 ASP A C 1
ATOM 1701 O O . ASP A 1 210 ? 24.247 -16.125 -53.787 1.00 37.94 210 ASP A O 1
ATOM 1705 N N . ILE A 1 211 ? 25.225 -15.699 -51.809 1.00 44.66 211 ILE A N 1
ATOM 1706 C CA . ILE A 1 211 ? 25.723 -14.370 -52.165 1.00 44.66 211 ILE A CA 1
ATOM 1707 C C . ILE A 1 211 ? 27.189 -14.550 -52.543 1.00 44.66 211 ILE A C 1
ATOM 1709 O O . ILE A 1 211 ? 28.028 -14.810 -51.683 1.00 44.66 211 ILE A O 1
ATOM 1713 N N . ASP A 1 212 ? 27.461 -14.426 -53.841 1.00 43.69 212 ASP A N 1
ATOM 1714 C CA . ASP A 1 212 ? 28.802 -14.430 -54.412 1.00 43.69 212 ASP A CA 1
ATOM 1715 C C . ASP A 1 212 ? 29.656 -13.297 -53.827 1.00 43.69 212 ASP A C 1
ATOM 1717 O O . ASP A 1 212 ? 29.390 -12.103 -53.994 1.00 43.69 212 ASP A O 1
ATOM 1721 N N . GLU A 1 213 ? 30.734 -13.710 -53.172 1.00 44.41 213 GLU A N 1
ATOM 1722 C CA . GLU A 1 213 ? 31.880 -12.899 -52.804 1.00 44.41 213 GLU A CA 1
ATOM 1723 C C . GLU A 1 213 ? 32.727 -12.665 -54.065 1.00 44.41 213 GLU A C 1
ATOM 1725 O O . GLU A 1 213 ? 33.314 -13.594 -54.625 1.00 44.41 213 GLU A O 1
ATOM 1730 N N . LYS A 1 214 ? 32.801 -11.414 -54.539 1.00 38.00 214 LYS A N 1
ATOM 1731 C CA . LYS A 1 214 ? 33.786 -11.014 -55.549 1.00 38.00 214 LYS A CA 1
ATOM 1732 C C . LYS A 1 214 ? 34.607 -9.824 -55.071 1.00 38.00 214 LYS A C 1
ATOM 1734 O O . LYS A 1 214 ? 34.146 -8.691 -54.990 1.00 38.00 214 LYS A O 1
ATOM 1739 N N . SER A 1 215 ? 35.848 -10.171 -54.763 1.00 39.69 215 SER A N 1
ATOM 1740 C CA . SER A 1 215 ? 37.041 -9.353 -54.610 1.00 39.69 215 SER A CA 1
ATOM 1741 C C . SER A 1 215 ? 37.307 -8.409 -55.785 1.00 39.69 215 SER A C 1
ATOM 1743 O O . SER A 1 215 ? 37.094 -8.809 -56.927 1.00 39.69 215 SER A O 1
ATOM 1745 N N . GLU A 1 216 ? 37.896 -7.249 -55.473 1.00 38.97 216 GLU A N 1
ATOM 1746 C CA . GLU A 1 216 ? 38.985 -6.510 -56.159 1.00 38.97 216 GLU A CA 1
ATOM 1747 C C . GLU A 1 216 ? 38.776 -4.999 -55.947 1.00 38.97 216 GLU A C 1
ATOM 1749 O O . GLU A 1 216 ? 37.653 -4.526 -56.047 1.00 38.97 216 GLU A O 1
ATOM 1754 N N . LYS A 1 217 ? 39.755 -4.127 -55.702 1.00 40.69 217 LYS A N 1
ATOM 1755 C CA . LYS A 1 217 ? 41.184 -4.144 -55.342 1.00 40.69 217 LYS A CA 1
ATOM 1756 C C . LYS A 1 217 ? 41.541 -2.659 -55.119 1.00 40.69 217 LYS A C 1
ATOM 1758 O O . LYS A 1 217 ? 40.976 -1.794 -55.780 1.00 40.69 217 LYS A O 1
ATOM 1763 N N . ASP A 1 218 ? 42.462 -2.415 -54.194 1.00 38.75 218 ASP A N 1
ATOM 1764 C CA . ASP A 1 218 ? 43.427 -1.309 -54.095 1.00 38.75 218 ASP A CA 1
ATOM 1765 C C . ASP A 1 218 ? 43.233 -0.022 -54.924 1.00 38.75 218 ASP A C 1
ATOM 1767 O O . ASP A 1 218 ? 43.385 -0.038 -56.142 1.00 38.75 218 ASP A O 1
ATOM 1771 N N . VAL A 1 219 ? 43.164 1.125 -54.229 1.00 42.19 219 VAL A N 1
ATOM 1772 C CA . VAL A 1 219 ? 44.034 2.282 -54.525 1.00 42.19 219 VAL A CA 1
ATOM 1773 C C . VAL A 1 219 ? 44.487 2.914 -53.204 1.00 42.19 219 VAL A C 1
ATOM 1775 O O . VAL A 1 219 ? 43.682 3.276 -52.350 1.00 42.19 219 VAL A O 1
ATOM 1778 N N . SER A 1 220 ? 45.806 2.993 -53.056 1.00 38.56 220 SER A N 1
ATOM 1779 C CA . SER A 1 220 ? 46.563 3.586 -51.954 1.00 38.56 220 SER A CA 1
ATOM 1780 C C . SER A 1 220 ? 46.810 5.088 -52.170 1.00 38.56 220 SER A C 1
ATOM 1782 O O . SER A 1 220 ? 46.849 5.535 -53.315 1.00 38.56 220 SER A O 1
ATOM 1784 N N . ALA A 1 221 ? 47.112 5.774 -51.058 1.00 42.34 221 ALA A N 1
ATOM 1785 C CA . ALA A 1 221 ? 47.760 7.090 -50.913 1.00 42.34 221 ALA A CA 1
ATOM 1786 C C . ALA A 1 221 ? 46.883 8.325 -51.249 1.00 42.34 221 ALA A C 1
ATOM 1788 O O . ALA A 1 221 ? 46.063 8.289 -52.150 1.00 42.34 221 ALA A O 1
ATOM 1789 N N . GLU A 1 222 ? 46.959 9.474 -50.569 1.00 40.62 222 GLU A N 1
ATOM 1790 C CA . GLU A 1 222 ? 48.029 10.056 -49.757 1.00 40.62 222 GLU A CA 1
ATOM 1791 C C . GLU A 1 222 ? 47.473 11.274 -48.973 1.00 40.62 222 GLU A C 1
ATOM 1793 O O . GLU A 1 222 ? 46.626 11.992 -49.493 1.00 40.62 222 GLU A O 1
ATOM 1798 N N . SER A 1 223 ? 47.983 11.497 -47.754 1.00 38.91 223 SER A N 1
ATOM 1799 C CA . SER A 1 223 ? 48.286 12.793 -47.104 1.00 38.91 223 SER A CA 1
ATOM 1800 C C . SER A 1 223 ? 47.319 13.996 -47.191 1.00 38.91 223 SER A C 1
ATOM 1802 O O . SER A 1 223 ? 47.112 14.565 -48.253 1.00 38.91 223 SER A O 1
ATOM 1804 N N . LEU A 1 224 ? 46.920 14.568 -46.044 1.00 48.59 224 LEU A N 1
ATOM 1805 C CA . LEU A 1 224 ? 47.695 15.603 -45.321 1.00 48.59 224 LEU A CA 1
ATOM 1806 C C . LEU A 1 224 ? 46.873 16.239 -44.186 1.00 48.59 224 LEU A C 1
ATOM 1808 O O . LEU A 1 224 ? 45.707 16.590 -44.340 1.00 48.59 224 LEU A O 1
ATOM 1812 N N . GLU A 1 225 ? 47.550 16.423 -43.057 1.00 47.03 225 GLU A N 1
ATOM 1813 C CA . GLU A 1 225 ? 47.164 17.264 -41.928 1.00 47.03 225 GLU A CA 1
ATOM 1814 C C . GLU A 1 225 ? 46.939 18.729 -42.346 1.00 47.03 225 GLU A C 1
ATOM 1816 O O . GLU A 1 225 ? 47.796 19.321 -43.009 1.00 47.03 225 GLU A O 1
ATOM 1821 N N . ARG A 1 226 ? 45.842 19.335 -41.876 1.00 46.12 226 ARG A N 1
ATOM 1822 C CA . ARG A 1 226 ? 45.807 20.537 -41.014 1.00 46.12 226 ARG A CA 1
ATOM 1823 C C . ARG A 1 226 ? 44.377 20.981 -40.738 1.00 46.12 226 ARG A C 1
ATOM 1825 O O . ARG A 1 226 ? 43.571 21.007 -41.690 1.00 46.12 226 ARG A O 1
#

Foldseek 3Di:
DDDCPPPDDDDDPPVVVVVVVVVVVVVVVVVVVPPPPPPQDPVNVLVVVLVVCQVVLVLVVSVVSCVVVCVVDVPPPDSVCVSVVVCSVLVVVLVVCLVVLVLVVNVVSCCVRPVCCLVDDPRNVVVVVVSVVSNVVSVVVVVVVVQCVPDVDHPDPPPDPDDPPDPDPPPPPDDPVRVVVVVVVVPPDDDDDDDDDDDDDDDDDDDDDDDDDDDDDDDDDDDDDD